Protein AF-A0A1W5CSC0-F1 (afdb_monomer)

Nearest PDB structures (foldseek):
  1yn8-assembly6_F  TM=9.577E-01  e=6.217E-05  Saccharomyces cerevisiae
  8bq3-assembly1_A  TM=9.184E-01  e=1.298E-04  Homo sapiens
  7nzd-assembly1_AAA  TM=9.250E-01  e=1.723E-04  Homo sapiens
  6ipy-assembly1_A  TM=8.850E-01  e=1.723E-04  Homo sapiens
  1fmk-assembly1_A  TM=5.776E-01  e=1.159E-04  Homo sapiens

Radius of gyration: 22.28 Å; Cα contacts (8 Å, |Δi|>4): 528; chains: 1; bounding box: 69×51×63 Å

pLDDT: mean 73.37, std 22.41, range [26.73, 98.31]

Foldseek 3Di:
DDDDDDPDDQDAAEDPVCPVQLAFAVVVCVVPVQADWEKEFEWEKQDFQDADDDDDDDDDDWAFKKFFCDFDDDPDPQADTDHGGAIWGFDDDDPVQWTWTAHPVRPDTHIDGNVRIDGPPTPPPPVDRGRFMWTKWFAWDCPDPQHRAIAGFMTIDDSPQRGPVSRHQVRCCAFWVWGWRYWDDKQPPWDWDWDDDDPDIGIYTYIYTHTYTDQAAPPDDDDDDDPDDDDDDDDPVVVSVVSVVSRRTDGDNNTTDDMDTHGLVQLVQEDCPDDPPGGHDGNHPHDVRSVSVNSVVVVVVVVD

Sequence (304 aa):
MSATPAPEATTIHIAPDLQHLRVPLRSFLDNRPSLDCLAVGAFVFTPGAVSPTAHVASVSPIRNTYRALYDFEGTSEHEFTLKQGRLVEVTQENDSGWSLVKDIDGRRQGWSPSAYLIQESPNVSSPHTGPETRLLLVQRSSHDSSPLRWEVPGGSSDDGDPTILHSVARELFEETGLHLTRFNRQIGDGIGFETDQGRRRKQWLKLSFEVEVLEIPSTSHGHVHDQNATARLGNNSQVADQLLDSVSITLDPDEHQSFAWATEEDIKSSDPSRDVQTRGPFVLFNEEQRLLMLQAFELRRSSR

Solvent-accessible surface area (backbone atoms only — not comparable to full-atom values): 17880 Å² total; per-residue (Å²): 136,84,78,79,77,76,81,75,80,81,74,66,43,68,35,80,89,55,56,80,50,70,46,43,36,66,62,59,41,69,76,34,80,81,47,74,46,46,28,32,29,41,45,39,54,54,80,78,52,81,78,63,85,82,83,93,80,86,88,73,87,87,69,68,36,24,33,22,72,39,70,38,83,46,90,48,93,61,34,34,63,41,46,55,72,40,66,27,29,68,78,46,72,51,99,85,51,36,22,35,31,25,39,79,85,67,83,49,67,18,36,35,57,39,90,36,48,43,73,50,74,70,85,76,80,62,96,63,89,52,65,75,66,24,37,47,32,36,21,31,9,80,87,44,100,66,46,60,22,30,40,50,40,46,49,69,54,53,97,84,34,64,17,59,64,47,31,38,40,49,33,32,27,60,51,26,56,40,45,62,39,31,42,67,46,74,47,77,96,50,51,75,51,75,46,80,62,87,94,46,78,37,33,35,38,36,43,35,30,36,39,43,61,57,74,48,71,68,82,74,84,80,84,82,90,79,96,81,83,84,86,79,95,73,62,69,71,59,51,49,57,55,52,56,72,29,49,62,72,43,61,34,68,85,61,26,70,49,71,48,74,41,39,67,64,43,58,68,44,26,45,43,84,77,71,95,83,79,41,54,89,40,48,33,67,37,62,69,60,51,52,49,53,54,50,48,54,50,53,59,58,75,72,106

Organism: NCBI:txid136370

Mean predicted aligned error: 15.61 Å

Structure (mmCIF, N/CA/C/O backbone):
data_AF-A0A1W5CSC0-F1
#
_entry.id   AF-A0A1W5CSC0-F1
#
loop_
_atom_site.group_PDB
_atom_site.id
_atom_site.type_symbol
_atom_site.label_atom_id
_atom_site.label_alt_id
_atom_site.label_comp_id
_atom_site.label_asym_id
_atom_site.label_entity_id
_atom_site.label_seq_id
_atom_site.pdbx_PDB_ins_code
_atom_site.Cartn_x
_atom_site.Cartn_y
_atom_site.Cartn_z
_atom_site.occupancy
_atom_site.B_iso_or_equiv
_atom_site.auth_seq_id
_atom_site.auth_comp_id
_atom_site.auth_asym_id
_atom_site.auth_atom_id
_atom_site.pdbx_PDB_model_num
ATOM 1 N N . MET A 1 1 ? -20.776 -35.041 -23.167 1.00 37.31 1 MET A N 1
ATOM 2 C CA . MET A 1 1 ? -20.013 -34.422 -22.066 1.00 37.31 1 MET A CA 1
ATOM 3 C C . MET A 1 1 ? -19.398 -33.155 -22.627 1.00 37.31 1 MET A C 1
ATOM 5 O O . MET A 1 1 ? -18.380 -33.238 -23.297 1.00 37.31 1 MET A O 1
ATOM 9 N N . SER A 1 2 ? -20.091 -32.023 -22.496 1.00 34.16 2 SER A N 1
ATOM 10 C CA . SER A 1 2 ? -19.559 -30.734 -22.947 1.00 34.16 2 SER A CA 1
ATOM 11 C C . SER A 1 2 ? -18.624 -30.213 -21.869 1.00 34.16 2 SER A C 1
ATOM 13 O O . SER A 1 2 ? -19.047 -30.044 -20.729 1.00 34.16 2 SER A O 1
ATOM 15 N N . ALA A 1 3 ? -17.355 -30.035 -22.224 1.00 31.92 3 ALA A N 1
ATOM 16 C CA . ALA A 1 3 ? -16.378 -29.387 -21.369 1.00 31.92 3 ALA A CA 1
ATOM 17 C C . ALA A 1 3 ? -16.819 -27.939 -21.119 1.00 31.92 3 ALA A C 1
ATOM 19 O O . ALA A 1 3 ? -17.135 -27.213 -22.063 1.00 31.92 3 ALA A O 1
ATOM 20 N N . THR A 1 4 ? -16.860 -27.542 -19.851 1.00 29.08 4 THR A N 1
ATOM 21 C CA . THR A 1 4 ? -16.966 -26.139 -19.448 1.00 29.08 4 THR A CA 1
ATOM 22 C C . THR A 1 4 ? -15.790 -25.379 -20.074 1.00 29.08 4 THR A C 1
ATOM 24 O O . THR A 1 4 ? -14.655 -25.840 -19.923 1.00 29.08 4 THR A O 1
ATOM 27 N N . PRO A 1 5 ? -16.009 -24.272 -20.807 1.00 33.75 5 PRO A N 1
ATOM 28 C CA . PRO A 1 5 ? -14.901 -23.470 -21.309 1.00 33.75 5 PRO A CA 1
ATOM 29 C C . PRO A 1 5 ? -14.093 -22.925 -20.124 1.00 33.75 5 PRO A C 1
ATOM 31 O O . PRO A 1 5 ? -14.664 -22.556 -19.096 1.00 33.75 5 PRO A O 1
ATOM 34 N N . ALA A 1 6 ? -12.765 -22.913 -20.257 1.00 30.28 6 ALA A N 1
ATOM 35 C CA . ALA A 1 6 ? -11.887 -22.239 -19.307 1.00 30.28 6 ALA A CA 1
ATOM 36 C C . ALA A 1 6 ? -12.300 -20.757 -19.196 1.00 30.28 6 ALA A C 1
ATOM 38 O O . ALA A 1 6 ? -12.691 -20.183 -20.217 1.00 30.28 6 ALA A O 1
ATOM 39 N N . PRO A 1 7 ? -12.239 -20.136 -18.003 1.00 36.44 7 PRO A N 1
ATOM 40 C CA . PRO A 1 7 ? -12.502 -18.707 -17.876 1.00 36.44 7 PRO A CA 1
ATOM 41 C C . PRO A 1 7 ? -11.544 -17.946 -18.802 1.00 36.44 7 PRO A C 1
ATOM 43 O O . PRO A 1 7 ? -10.337 -18.194 -18.789 1.00 36.44 7 PRO A O 1
ATOM 46 N N . GLU A 1 8 ? -12.088 -17.075 -19.655 1.00 37.81 8 GLU A N 1
ATOM 47 C CA . GLU A 1 8 ? -11.286 -16.188 -20.498 1.00 37.81 8 GLU A CA 1
ATOM 48 C C . GLU A 1 8 ? -10.331 -15.395 -19.599 1.00 37.81 8 GLU A C 1
ATOM 50 O O . GLU A 1 8 ? -10.750 -14.839 -18.585 1.00 37.81 8 GLU A O 1
ATOM 55 N N . ALA A 1 9 ? -9.040 -15.376 -19.937 1.00 43.41 9 ALA A N 1
ATOM 56 C CA . ALA A 1 9 ? -8.052 -14.616 -19.183 1.00 43.41 9 ALA A CA 1
ATOM 57 C C . ALA A 1 9 ? -8.469 -13.137 -19.156 1.00 43.41 9 ALA A C 1
ATOM 59 O O . ALA A 1 9 ? -8.450 -12.466 -20.192 1.00 43.41 9 ALA A O 1
ATOM 60 N N . THR A 1 10 ? -8.873 -12.639 -17.985 1.00 52.91 10 THR A N 1
ATOM 61 C CA . THR A 1 10 ? -9.263 -11.241 -17.783 1.00 52.91 10 THR A CA 1
ATOM 62 C C . THR A 1 10 ? -8.133 -10.342 -18.273 1.00 52.91 10 THR A C 1
ATOM 64 O O . THR A 1 10 ? -7.037 -10.327 -17.715 1.00 52.91 10 THR A O 1
ATOM 67 N N . THR A 1 11 ? -8.367 -9.625 -19.371 1.00 71.75 11 THR A N 1
ATOM 68 C CA . THR A 1 11 ? -7.347 -8.758 -19.964 1.00 71.75 11 THR A CA 1
ATOM 69 C C . THR A 1 11 ? -7.175 -7.521 -19.091 1.00 71.75 11 THR A C 1
ATOM 71 O O . THR A 1 11 ? -8.084 -6.701 -18.989 1.00 71.75 11 THR A O 1
ATOM 74 N N . ILE A 1 12 ? -5.997 -7.366 -18.485 1.00 81.25 12 ILE A N 1
ATOM 75 C CA . ILE A 1 12 ? -5.649 -6.172 -17.711 1.00 81.25 12 ILE A CA 1
ATOM 76 C C . ILE A 1 12 ? -5.481 -4.971 -18.655 1.00 81.25 12 ILE A C 1
ATOM 78 O O . ILE A 1 12 ? -4.629 -4.967 -19.552 1.00 81.25 12 ILE A O 1
ATOM 82 N N . HIS A 1 13 ? -6.265 -3.918 -18.431 1.00 86.50 13 HIS A N 1
ATOM 83 C CA . HIS A 1 13 ? -6.151 -2.655 -19.153 1.00 86.50 13 HIS A CA 1
ATOM 84 C C . HIS A 1 13 ? -5.015 -1.800 -18.579 1.00 86.50 13 HIS A C 1
ATOM 86 O O . HIS A 1 13 ? -4.892 -1.635 -17.373 1.00 86.50 13 HIS A O 1
ATOM 92 N N . ILE A 1 14 ? -4.176 -1.220 -19.437 1.00 89.31 14 ILE A N 1
ATOM 93 C CA . ILE A 1 14 ? -3.034 -0.397 -19.007 1.00 89.31 14 ILE A CA 1
ATOM 94 C C . ILE A 1 14 ? -3.160 0.981 -19.646 1.00 89.31 14 ILE A C 1
ATOM 96 O O . ILE A 1 14 ? -3.265 1.072 -20.875 1.00 89.31 14 ILE A O 1
ATOM 100 N N . ALA A 1 15 ? -3.150 2.037 -18.829 1.00 87.44 15 ALA A N 1
ATOM 101 C CA . ALA A 1 15 ? -3.187 3.413 -19.310 1.00 87.44 15 ALA A CA 1
ATOM 102 C C . ALA A 1 15 ? -2.041 3.705 -20.311 1.00 87.44 15 ALA A C 1
ATOM 104 O O . ALA A 1 15 ? -0.960 3.115 -20.201 1.00 87.44 15 ALA A O 1
ATOM 105 N N . PRO A 1 16 ? -2.258 4.560 -21.333 1.00 93.00 16 PRO A N 1
ATOM 106 C CA . PRO A 1 16 ? -1.275 4.789 -22.398 1.00 93.00 16 PRO A CA 1
ATOM 107 C C . PRO A 1 16 ? 0.105 5.254 -21.910 1.00 93.00 16 PRO A C 1
ATOM 109 O O . PRO A 1 16 ? 1.126 4.851 -22.463 1.00 93.00 16 PRO A O 1
ATOM 112 N N . ASP A 1 17 ? 0.143 6.068 -20.862 1.00 91.19 17 ASP A N 1
ATOM 113 C CA . ASP A 1 17 ? 1.356 6.585 -20.227 1.00 91.19 17 ASP A CA 1
ATOM 114 C C . ASP A 1 17 ? 2.156 5.500 -19.490 1.00 91.19 17 ASP A C 1
ATOM 116 O O . ASP A 1 17 ? 3.373 5.615 -19.367 1.00 91.19 17 ASP A O 1
ATOM 120 N N . LEU A 1 18 ? 1.521 4.392 -19.101 1.00 93.12 18 LEU A N 1
ATOM 121 C CA . LEU A 1 18 ? 2.158 3.261 -18.417 1.00 93.12 18 LEU A CA 1
ATOM 122 C C . LEU A 1 18 ? 2.645 2.152 -19.362 1.00 93.12 18 LEU A C 1
ATOM 124 O O . LEU A 1 18 ? 3.225 1.162 -18.917 1.00 93.12 18 LEU A O 1
ATOM 128 N N . GLN A 1 19 ? 2.465 2.299 -20.680 1.00 91.06 19 GLN A N 1
ATOM 129 C CA . GLN A 1 19 ? 2.858 1.274 -21.662 1.00 91.06 19 GLN A CA 1
ATOM 130 C C . GLN A 1 19 ? 4.363 0.966 -21.639 1.00 91.06 19 GLN A C 1
ATOM 132 O O . GLN A 1 19 ? 4.774 -0.157 -21.932 1.00 91.06 19 GLN A O 1
ATOM 137 N N . HIS A 1 20 ? 5.185 1.935 -21.237 1.00 92.00 20 HIS A N 1
ATOM 138 C CA . HIS A 1 20 ? 6.630 1.770 -21.094 1.00 92.00 20 HIS A CA 1
ATOM 139 C C . HIS A 1 20 ? 7.027 0.762 -19.994 1.00 92.00 20 HIS A C 1
ATOM 141 O O . HIS A 1 20 ? 8.148 0.260 -20.009 1.00 92.00 20 HIS A O 1
ATOM 147 N N . LEU A 1 21 ? 6.114 0.416 -19.076 1.00 93.56 21 LEU A N 1
ATOM 148 C CA . LEU A 1 21 ? 6.320 -0.576 -18.010 1.00 93.56 21 LEU A CA 1
ATOM 149 C C . LEU A 1 21 ? 6.008 -2.017 -18.443 1.00 93.56 21 LEU A C 1
ATOM 151 O O . LEU A 1 21 ? 6.121 -2.945 -17.646 1.00 93.56 21 LEU A O 1
ATOM 155 N N . ARG A 1 22 ? 5.641 -2.232 -19.713 1.00 92.94 22 ARG A N 1
ATOM 156 C CA . ARG A 1 22 ? 5.474 -3.576 -20.293 1.00 92.94 22 ARG A CA 1
ATOM 157 C C . ARG A 1 22 ? 6.795 -4.276 -20.615 1.00 92.94 22 ARG A C 1
ATOM 159 O O . ARG A 1 22 ? 6.783 -5.417 -21.069 1.00 92.94 22 ARG A O 1
ATOM 166 N N . VAL A 1 23 ? 7.922 -3.596 -20.427 1.00 93.50 23 VAL A N 1
ATOM 167 C CA . VAL A 1 23 ? 9.246 -4.195 -20.610 1.00 93.50 23 VAL A CA 1
ATOM 168 C C . VAL A 1 23 ? 9.498 -5.290 -19.566 1.00 93.50 23 VAL A C 1
ATOM 170 O O . VAL A 1 23 ? 8.967 -5.194 -18.455 1.00 93.50 23 VAL A O 1
ATOM 173 N N . PRO A 1 24 ? 10.325 -6.304 -19.882 1.00 96.44 24 PRO A N 1
ATOM 174 C CA . PRO A 1 24 ? 10.707 -7.315 -18.907 1.00 96.44 24 PRO A CA 1
ATOM 175 C C . PRO A 1 24 ? 11.278 -6.684 -17.633 1.00 96.44 24 PRO A C 1
ATOM 177 O O . 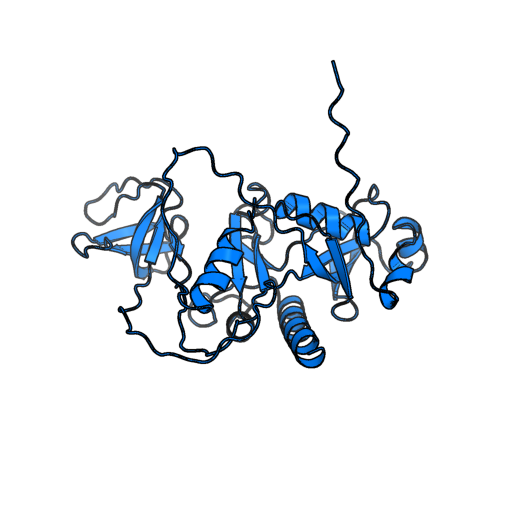PRO A 1 24 ? 12.086 -5.755 -17.729 1.00 96.44 24 PRO A O 1
ATOM 180 N N . LEU A 1 25 ? 10.907 -7.202 -16.457 1.00 92.25 25 LEU A N 1
ATOM 181 C CA . LEU A 1 25 ? 11.369 -6.681 -15.160 1.00 92.25 25 LEU A CA 1
ATOM 182 C C . LEU A 1 25 ? 12.899 -6.562 -15.113 1.00 92.25 25 LEU A C 1
ATOM 184 O O . LEU A 1 25 ? 13.446 -5.518 -14.753 1.00 92.25 25 LEU A O 1
ATOM 188 N N . ARG A 1 26 ? 13.596 -7.599 -15.591 1.00 91.62 26 ARG A N 1
ATOM 189 C CA . ARG A 1 26 ? 15.058 -7.603 -15.679 1.00 91.62 26 ARG A CA 1
ATOM 190 C C . ARG A 1 26 ? 15.598 -6.477 -16.557 1.00 91.62 26 ARG A C 1
ATOM 192 O O . ARG A 1 26 ? 16.512 -5.771 -16.151 1.00 91.62 26 ARG A O 1
ATOM 199 N N . SER A 1 27 ? 14.995 -6.253 -17.723 1.00 93.94 27 SER A N 1
ATOM 200 C CA . SER A 1 27 ? 15.386 -5.156 -18.612 1.00 93.94 27 SER A CA 1
ATOM 201 C C . SER A 1 27 ? 15.115 -3.783 -17.993 1.00 93.94 27 SER A C 1
ATOM 203 O O . SER A 1 27 ? 15.865 -2.841 -18.244 1.00 93.94 27 SER A O 1
ATOM 205 N N . PHE A 1 28 ? 14.068 -3.635 -17.178 1.00 93.25 28 PHE A N 1
ATOM 206 C CA . PHE A 1 28 ? 13.817 -2.392 -16.447 1.00 93.25 28 PHE A CA 1
ATOM 207 C C . PHE A 1 28 ? 14.928 -2.093 -15.427 1.00 93.25 28 PHE A C 1
ATOM 209 O O . PHE A 1 28 ? 15.365 -0.941 -15.332 1.00 93.25 28 PHE A O 1
ATOM 216 N N . LEU A 1 29 ? 15.378 -3.119 -14.697 1.00 91.38 29 LEU A N 1
ATOM 217 C CA . LEU A 1 29 ? 16.468 -3.043 -13.719 1.00 91.38 29 LEU A CA 1
ATOM 218 C C . LEU A 1 29 ? 17.831 -2.816 -14.381 1.00 91.38 29 LEU A C 1
ATOM 220 O O . LEU A 1 29 ? 18.581 -1.951 -13.944 1.00 91.38 29 LEU A O 1
ATOM 224 N N . ASP A 1 30 ? 18.136 -3.519 -15.474 1.00 92.19 30 ASP A N 1
ATOM 225 C CA . ASP A 1 30 ? 19.415 -3.374 -16.183 1.00 92.19 30 ASP A CA 1
ATOM 226 C C . ASP A 1 30 ? 19.613 -1.939 -16.726 1.00 92.19 30 ASP A C 1
ATOM 228 O O . ASP A 1 30 ? 20.738 -1.447 -16.811 1.00 92.19 30 ASP A O 1
ATOM 232 N N . ASN A 1 31 ? 18.521 -1.222 -17.027 1.00 93.06 31 ASN A N 1
ATOM 233 C CA . ASN A 1 31 ? 18.551 0.196 -17.413 1.00 93.06 31 ASN A CA 1
ATOM 234 C C . ASN A 1 31 ? 18.706 1.168 -16.224 1.00 93.06 31 ASN A C 1
ATOM 236 O O . ASN A 1 31 ? 18.780 2.382 -16.424 1.00 93.06 31 ASN A O 1
ATOM 240 N N . ARG A 1 32 ? 18.745 0.663 -14.987 1.00 92.75 32 ARG A N 1
ATOM 241 C CA . ARG A 1 32 ? 18.898 1.426 -13.739 1.00 92.75 32 ARG A CA 1
ATOM 242 C C . ARG A 1 32 ? 19.955 0.758 -12.855 1.00 92.75 32 ARG A C 1
ATOM 244 O O . ARG A 1 32 ? 19.622 0.212 -11.809 1.00 92.75 32 ARG A O 1
ATOM 251 N N . PRO A 1 33 ? 21.244 0.829 -13.231 1.00 88.88 33 PRO A N 1
ATOM 252 C CA . PRO A 1 33 ? 22.314 0.073 -12.573 1.00 88.88 33 PRO A CA 1
ATOM 253 C C . PRO A 1 33 ? 22.558 0.460 -11.105 1.00 88.88 33 PRO A C 1
ATOM 255 O O . PRO A 1 33 ? 23.299 -0.228 -10.410 1.00 88.88 33 PRO A O 1
ATOM 258 N N . SER A 1 34 ? 21.973 1.566 -10.633 1.00 91.44 34 SER A N 1
ATOM 259 C CA . SER A 1 34 ? 21.993 1.972 -9.227 1.00 91.44 34 SER A CA 1
ATOM 260 C C . SER A 1 34 ? 20.946 1.267 -8.362 1.00 91.44 34 SER A C 1
ATOM 262 O O . SER A 1 34 ? 20.988 1.436 -7.150 1.00 91.44 34 SER A O 1
ATOM 264 N N . LEU A 1 35 ? 19.994 0.539 -8.953 1.00 92.69 35 LEU A N 1
ATOM 265 C CA . LEU A 1 35 ? 18.951 -0.193 -8.238 1.00 92.69 35 LEU A CA 1
ATOM 266 C C . LEU A 1 35 ? 19.296 -1.678 -8.187 1.00 92.69 35 LEU A C 1
ATOM 268 O O . LEU A 1 35 ? 19.627 -2.280 -9.207 1.00 92.69 35 LEU A O 1
ATOM 272 N N . ASP A 1 36 ? 19.177 -2.274 -7.004 1.00 92.06 36 ASP A N 1
ATOM 273 C CA . ASP A 1 36 ? 19.320 -3.718 -6.828 1.00 92.06 36 ASP A CA 1
ATOM 274 C C . ASP A 1 36 ? 17.950 -4.415 -6.853 1.00 92.06 36 ASP A C 1
ATOM 276 O O . ASP A 1 36 ? 17.855 -5.555 -7.304 1.00 92.06 36 ASP A O 1
ATOM 280 N N . CYS A 1 37 ? 16.897 -3.762 -6.346 1.00 93.56 37 CYS A N 1
ATOM 281 C CA . CYS A 1 37 ? 15.585 -4.377 -6.135 1.00 93.56 37 CYS A CA 1
ATOM 282 C C . CYS A 1 37 ? 14.422 -3.398 -6.374 1.00 93.56 37 CYS A C 1
ATOM 284 O O . CYS A 1 37 ? 14.591 -2.175 -6.345 1.00 93.56 37 CYS A O 1
ATOM 286 N N . LEU A 1 38 ? 13.226 -3.950 -6.588 1.00 96.44 38 LEU A N 1
ATOM 287 C CA . LEU A 1 38 ? 11.980 -3.202 -6.751 1.00 96.44 38 LEU A CA 1
ATOM 288 C C . LEU A 1 38 ? 10.938 -3.676 -5.745 1.00 96.44 38 LEU A C 1
ATOM 290 O O . LEU A 1 38 ? 10.877 -4.856 -5.409 1.00 96.44 38 LEU A O 1
ATOM 294 N N . ALA A 1 39 ? 10.117 -2.738 -5.297 1.00 97.19 39 ALA A N 1
ATOM 295 C CA . ALA A 1 39 ? 8.879 -3.012 -4.588 1.00 97.19 39 ALA A CA 1
ATOM 296 C C . ALA A 1 39 ? 7.720 -2.327 -5.315 1.00 97.19 39 ALA A C 1
ATOM 298 O O . ALA A 1 39 ? 7.921 -1.377 -6.084 1.00 97.19 39 ALA A O 1
ATOM 299 N N . VAL A 1 40 ? 6.505 -2.796 -5.070 1.00 98.25 40 VAL A N 1
ATOM 300 C CA . VAL A 1 40 ? 5.296 -2.282 -5.708 1.00 98.25 40 VAL A CA 1
ATOM 301 C C . VAL A 1 40 ? 4.226 -1.921 -4.681 1.00 98.25 40 VAL A C 1
ATOM 303 O O . VAL A 1 40 ? 4.297 -2.330 -3.529 1.00 98.25 40 VAL A O 1
ATOM 306 N N . GLY A 1 41 ? 3.263 -1.087 -5.071 1.00 97.94 41 GLY A N 1
ATOM 307 C CA . GLY A 1 41 ? 2.112 -0.730 -4.241 1.00 97.94 41 GLY A CA 1
ATOM 308 C C . GLY A 1 41 ? 0.863 -0.481 -5.082 1.00 97.94 41 GLY A C 1
ATOM 309 O O . GLY A 1 41 ? 0.931 0.200 -6.111 1.00 97.94 41 GLY A O 1
ATOM 310 N N . ALA A 1 42 ? -0.273 -1.014 -4.644 1.00 97.75 42 ALA A N 1
ATOM 311 C CA . ALA A 1 42 ? -1.559 -0.932 -5.323 1.00 97.75 42 ALA A CA 1
ATOM 312 C C . ALA A 1 42 ? -2.523 -0.003 -4.571 1.00 97.75 42 ALA A C 1
ATOM 314 O O . ALA A 1 42 ? -3.028 -0.313 -3.497 1.00 97.75 42 ALA A O 1
ATOM 315 N N . PHE A 1 43 ? -2.821 1.151 -5.163 1.00 97.19 43 PHE A N 1
ATOM 316 C CA . PHE A 1 43 ? -3.768 2.120 -4.625 1.00 97.19 43 PHE A CA 1
ATOM 317 C C . PHE A 1 43 ? -5.163 1.793 -5.150 1.00 97.19 43 PHE A C 1
ATOM 319 O O . PHE A 1 43 ? -5.551 2.215 -6.244 1.00 97.19 43 PHE A O 1
ATOM 326 N N . VAL A 1 44 ? -5.906 1.023 -4.357 1.00 93.00 44 VAL A N 1
ATOM 327 C CA . VAL A 1 44 ? -7.293 0.652 -4.643 1.00 93.00 44 VAL A CA 1
ATOM 328 C C . VAL A 1 44 ? -8.212 1.623 -3.920 1.00 93.00 44 VAL A C 1
ATOM 330 O O . VAL A 1 44 ? -8.271 1.648 -2.692 1.00 93.00 44 VAL A O 1
ATOM 333 N N . PHE A 1 45 ? -8.943 2.429 -4.679 1.00 89.88 45 PHE A N 1
ATOM 334 C CA . PHE A 1 45 ? -9.979 3.289 -4.121 1.00 89.88 45 PHE A CA 1
ATOM 335 C C . PHE A 1 45 ? -11.357 2.669 -4.305 1.00 89.88 45 PHE A C 1
ATOM 337 O O . PHE A 1 45 ? -11.597 1.968 -5.288 1.00 89.88 45 PHE A O 1
ATOM 344 N N . THR A 1 46 ? -12.289 3.023 -3.424 1.00 80.62 46 THR A N 1
ATOM 345 C CA . THR A 1 46 ? -13.695 2.646 -3.571 1.00 80.62 46 THR A CA 1
ATOM 346 C C . THR A 1 46 ? -14.222 3.026 -4.961 1.00 80.62 46 THR A C 1
ATOM 348 O O . THR A 1 46 ? -13.924 4.133 -5.451 1.00 80.62 46 THR A O 1
ATOM 351 N N . PRO A 1 47 ? -14.989 2.132 -5.622 1.00 62.84 47 PRO A N 1
ATOM 352 C CA . PRO A 1 47 ? -15.671 2.473 -6.859 1.00 62.84 47 PRO A CA 1
ATOM 353 C C . PRO A 1 47 ? -16.562 3.678 -6.562 1.00 62.84 47 PRO A C 1
ATOM 355 O O . PRO A 1 47 ? -17.356 3.671 -5.622 1.00 62.84 47 PRO A O 1
ATOM 358 N N . GLY A 1 48 ? -16.354 4.780 -7.283 1.00 49.56 48 GLY A N 1
ATOM 359 C CA . GLY A 1 48 ? -17.057 6.022 -6.986 1.00 49.56 48 GLY A CA 1
ATOM 360 C C . GLY A 1 48 ? -18.556 5.821 -7.174 1.00 49.56 48 GLY A C 1
ATOM 361 O O . GLY A 1 48 ? -19.004 5.688 -8.310 1.00 49.56 48 GLY A O 1
ATOM 362 N N . ALA A 1 49 ? -19.342 5.826 -6.093 1.00 38.16 49 ALA A N 1
ATOM 363 C CA . ALA A 1 49 ? -20.785 5.901 -6.255 1.00 38.16 49 ALA A CA 1
ATOM 364 C C . ALA A 1 49 ? -21.120 7.233 -6.948 1.00 38.16 49 ALA A C 1
ATOM 366 O O . ALA A 1 49 ? -20.490 8.268 -6.717 1.00 38.16 49 ALA A O 1
ATOM 367 N N . VAL A 1 50 ? -22.102 7.211 -7.838 1.00 32.78 50 VAL A N 1
ATOM 368 C CA . VAL A 1 50 ? -22.680 8.425 -8.411 1.00 32.78 50 VAL A CA 1
ATOM 369 C C . VAL A 1 50 ? -23.401 9.205 -7.310 1.00 32.78 50 VAL A C 1
ATOM 371 O O . VAL A 1 50 ? -24.172 8.646 -6.530 1.00 32.78 50 VAL A O 1
ATOM 374 N N . SER A 1 51 ? -23.115 10.505 -7.240 1.00 31.05 51 SER A N 1
ATOM 375 C CA . SER A 1 51 ? -23.632 11.429 -6.229 1.00 31.05 51 SER A CA 1
ATOM 376 C C . SER A 1 51 ? -25.164 11.384 -6.113 1.00 31.05 51 SER A C 1
ATOM 378 O O . SER A 1 51 ? -25.849 11.525 -7.130 1.00 31.05 51 SER A O 1
ATOM 380 N N . PRO A 1 52 ? -25.721 11.246 -4.898 1.00 34.62 52 PRO A N 1
ATOM 381 C CA . PRO A 1 52 ? -27.140 11.444 -4.643 1.00 34.62 52 PRO A CA 1
ATOM 382 C C . PRO A 1 52 ? -27.391 12.611 -3.697 1.00 34.62 52 PRO A C 1
ATOM 384 O O . PRO A 1 52 ? -26.780 12.752 -2.640 1.00 3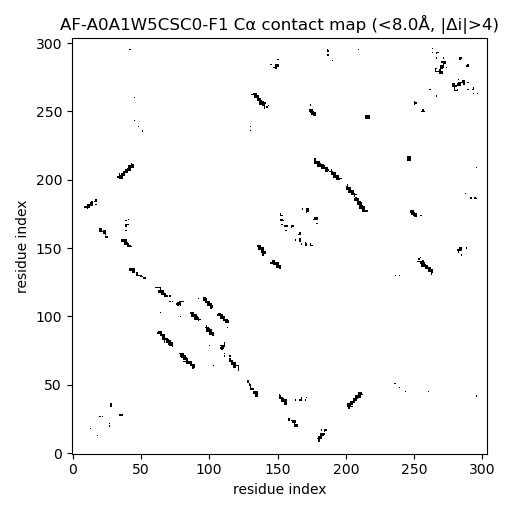4.62 52 PRO A O 1
ATOM 387 N N . THR A 1 53 ? -28.370 13.411 -4.083 1.00 28.30 53 THR A N 1
ATOM 388 C CA . THR A 1 53 ? -28.965 14.511 -3.334 1.00 28.30 53 THR A CA 1
ATOM 389 C C . THR A 1 53 ? -29.321 14.121 -1.890 1.00 28.30 53 THR A C 1
ATOM 391 O O . THR A 1 53 ? -29.833 13.035 -1.628 1.00 28.30 53 THR A O 1
ATOM 394 N N . ALA A 1 54 ? -29.036 15.049 -0.971 1.00 39.56 54 ALA A N 1
ATOM 395 C CA . ALA A 1 54 ? -29.169 14.963 0.484 1.00 39.56 54 ALA A CA 1
ATOM 396 C C . ALA A 1 54 ? -30.519 14.440 0.998 1.00 39.56 54 ALA A C 1
ATOM 398 O O . ALA A 1 54 ? -31.536 14.868 0.477 1.00 39.56 54 ALA A O 1
ATOM 399 N N . HIS A 1 55 ? -30.520 13.686 2.110 1.00 28.72 55 HIS A N 1
ATOM 400 C CA . HIS A 1 55 ? -31.524 13.797 3.181 1.00 28.72 55 HIS A CA 1
ATOM 401 C C . HIS A 1 55 ? -30.990 13.260 4.523 1.00 28.72 55 HIS A C 1
ATOM 403 O O . HIS A 1 55 ? -30.294 12.252 4.587 1.00 28.72 55 HIS A O 1
ATOM 409 N N . VAL A 1 56 ? -31.322 13.990 5.590 1.00 38.44 56 VAL A N 1
ATOM 410 C CA . VAL A 1 56 ? -30.909 13.796 6.988 1.00 38.44 56 VAL A CA 1
ATOM 411 C C . VAL A 1 56 ? -31.723 12.670 7.637 1.00 38.44 56 VAL A C 1
ATOM 413 O O . VAL A 1 56 ? -32.949 12.681 7.538 1.00 38.44 56 VAL A O 1
ATOM 416 N N . ALA A 1 57 ? -31.070 11.756 8.362 1.00 28.77 57 ALA A N 1
ATOM 417 C CA . ALA A 1 57 ? -31.728 10.834 9.290 1.00 28.77 57 ALA A CA 1
ATOM 418 C C . ALA A 1 57 ? -30.889 10.627 10.568 1.00 28.77 57 ALA A C 1
ATOM 420 O O . ALA A 1 57 ? -29.677 10.810 10.581 1.00 28.77 57 ALA A O 1
ATOM 421 N N . SER A 1 58 ? -31.596 10.329 11.655 1.00 27.09 58 SER A N 1
ATOM 422 C CA . SER A 1 58 ? -31.259 10.509 13.072 1.00 27.09 58 SER A CA 1
ATOM 423 C C . SER A 1 58 ? -30.100 9.672 13.634 1.00 27.09 58 SER A C 1
ATOM 425 O O . SER A 1 58 ? -30.017 8.468 13.409 1.00 27.09 58 SER A O 1
ATOM 427 N N . VAL A 1 59 ? -29.299 10.333 14.476 1.00 30.95 59 VAL A N 1
ATOM 428 C CA . VAL A 1 59 ? -28.117 9.854 15.212 1.00 30.95 59 VAL A CA 1
ATOM 429 C C . VAL A 1 59 ? -28.473 8.821 16.293 1.00 30.95 59 VAL A C 1
ATOM 431 O O . VAL A 1 59 ? -29.312 9.089 17.151 1.00 30.95 59 VAL A O 1
ATOM 434 N N . SER A 1 60 ? -27.773 7.683 16.304 1.00 29.66 60 SER A N 1
ATOM 435 C CA . SER A 1 60 ? -27.587 6.844 17.502 1.00 29.66 60 SER A CA 1
ATOM 436 C C . SER A 1 60 ? -26.184 7.096 18.075 1.00 29.66 60 SER A C 1
ATOM 438 O O . SER A 1 60 ? -25.267 7.350 17.293 1.00 29.66 60 SER A O 1
ATOM 440 N N . PRO A 1 61 ? -25.980 7.077 19.407 1.00 35.41 61 PRO A N 1
ATOM 441 C CA . PRO A 1 61 ? -24.690 7.421 19.997 1.00 35.41 61 PRO A CA 1
ATOM 442 C C . PRO A 1 61 ? -23.604 6.409 19.603 1.00 35.41 61 PRO A C 1
ATOM 444 O O . PRO A 1 61 ? -23.768 5.201 19.772 1.00 35.41 61 PRO A O 1
ATOM 447 N N . ILE A 1 62 ? -22.501 6.952 19.088 1.00 42.69 62 ILE A N 1
ATOM 448 C CA . ILE A 1 62 ? -21.261 6.272 18.700 1.00 42.69 62 ILE A CA 1
ATOM 449 C C . ILE A 1 62 ? -20.711 5.509 19.915 1.00 42.69 62 ILE A C 1
ATOM 451 O O . ILE A 1 62 ? -20.507 6.107 20.972 1.00 42.69 62 ILE A O 1
ATOM 455 N N . ARG A 1 63 ? -20.469 4.199 19.786 1.00 50.75 63 ARG A N 1
ATOM 456 C CA . ARG A 1 63 ? -19.844 3.377 20.835 1.00 50.75 63 ARG A CA 1
ATOM 457 C C . ARG A 1 63 ? -18.471 2.910 20.365 1.00 50.75 63 ARG A C 1
ATOM 459 O O . ARG A 1 63 ? -18.387 2.252 19.330 1.00 50.75 63 ARG A O 1
ATOM 466 N N . ASN A 1 64 ? -17.427 3.226 21.134 1.00 64.38 64 ASN A N 1
ATOM 467 C CA . ASN A 1 64 ? -16.062 2.711 20.968 1.00 64.38 64 ASN A CA 1
ATOM 468 C C . ASN A 1 64 ? -16.053 1.186 21.153 1.00 64.38 64 ASN A C 1
ATOM 470 O O . ASN A 1 64 ? -15.816 0.692 22.253 1.00 64.38 64 ASN A O 1
ATOM 474 N N . THR A 1 65 ? -16.366 0.454 20.088 1.00 76.94 65 THR A N 1
ATOM 475 C CA . THR A 1 65 ? -16.569 -0.996 20.111 1.00 76.94 65 THR A CA 1
ATOM 476 C C . THR A 1 65 ? -15.313 -1.702 19.615 1.00 76.94 65 THR A C 1
ATOM 478 O O . THR A 1 65 ? -14.689 -1.271 18.654 1.00 76.94 65 THR A O 1
ATOM 481 N N . TYR A 1 66 ? -14.936 -2.785 20.279 1.00 84.81 66 TYR A N 1
ATOM 482 C CA . TYR A 1 66 ? -13.764 -3.599 19.992 1.00 84.81 66 TYR A CA 1
ATOM 483 C C . TYR A 1 66 ? -14.196 -5.058 19.899 1.00 84.81 66 TYR A C 1
ATOM 485 O O . TYR A 1 66 ? -15.034 -5.506 20.684 1.00 84.81 66 TYR A O 1
ATOM 493 N N . ARG A 1 67 ? -13.617 -5.809 18.964 1.00 81.94 67 ARG A N 1
ATOM 494 C CA . ARG A 1 67 ? -13.822 -7.250 18.816 1.00 81.94 67 ARG A CA 1
ATOM 495 C C . ARG A 1 67 ? -12.637 -8.014 19.397 1.00 81.94 67 ARG A C 1
ATOM 497 O O . ARG A 1 67 ? -11.485 -7.697 19.115 1.00 81.94 67 ARG A O 1
ATOM 504 N N . ALA A 1 68 ? -12.921 -9.053 20.175 1.00 77.88 68 ALA A N 1
ATOM 505 C CA . ALA A 1 68 ? -11.909 -9.980 20.661 1.00 77.88 68 ALA A CA 1
ATOM 506 C C . ALA A 1 68 ? -11.394 -10.877 19.524 1.00 77.88 68 ALA A C 1
ATOM 508 O O . ALA A 1 68 ? -12.177 -11.563 18.868 1.00 77.88 68 ALA A O 1
ATOM 509 N N . LEU A 1 69 ? -10.083 -10.901 19.307 1.00 60.03 69 LEU A N 1
ATOM 510 C CA . LEU A 1 69 ? -9.419 -11.745 18.312 1.00 60.03 69 LEU A CA 1
ATOM 511 C C . LEU A 1 69 ? -9.179 -13.171 18.815 1.00 60.03 69 LEU A C 1
ATOM 513 O O . LEU A 1 69 ? -9.175 -14.105 18.019 1.00 60.03 69 LEU A O 1
ATOM 517 N N . TYR A 1 70 ? -9.027 -13.339 20.128 1.00 62.41 70 TYR A N 1
ATOM 518 C CA . TYR A 1 70 ? -8.732 -14.620 20.762 1.00 62.41 70 TYR A CA 1
ATOM 519 C C . TYR A 1 70 ? -9.568 -14.811 22.025 1.00 62.41 70 TYR A C 1
ATOM 521 O O . TYR A 1 70 ? -10.072 -13.855 22.625 1.00 62.41 70 TYR A O 1
ATOM 529 N N . ASP A 1 71 ? -9.678 -16.065 22.446 1.00 75.06 71 ASP A N 1
ATOM 530 C CA . ASP A 1 71 ? -10.137 -16.402 23.785 1.00 75.06 71 ASP A CA 1
ATOM 531 C C . ASP A 1 71 ? -9.100 -15.938 24.818 1.00 75.06 71 ASP A C 1
ATOM 533 O O . ASP A 1 71 ? -7.902 -16.162 24.662 1.00 75.06 71 ASP A O 1
ATOM 537 N N . PHE A 1 72 ? -9.565 -15.325 25.901 1.00 83.69 72 PHE A N 1
ATOM 538 C CA . PHE A 1 72 ? -8.748 -15.019 27.071 1.00 83.69 72 PHE A CA 1
ATOM 539 C C . PHE A 1 72 ? -9.538 -15.416 28.310 1.00 83.69 72 PHE A C 1
ATOM 541 O O . PHE A 1 72 ? -10.621 -14.883 28.542 1.00 83.69 72 PHE A O 1
ATOM 548 N N . GLU A 1 73 ? -9.017 -16.355 29.094 1.00 91.38 73 GLU A N 1
ATOM 549 C CA . GLU A 1 73 ? -9.639 -16.776 30.348 1.00 91.38 73 GLU A CA 1
ATOM 550 C C . GLU A 1 73 ? -9.061 -15.958 31.498 1.00 91.38 73 GLU A C 1
ATOM 552 O O . GLU A 1 73 ? -7.888 -16.090 31.842 1.00 91.38 73 GLU A O 1
ATOM 557 N N . GLY A 1 74 ? -9.900 -15.096 32.077 1.00 85.81 74 GLY A N 1
ATOM 558 C CA . GLY A 1 74 ? -9.518 -14.306 33.240 1.00 85.81 74 GLY A CA 1
ATOM 559 C C . GLY A 1 74 ? -9.272 -15.214 34.440 1.00 85.81 74 GLY A C 1
ATOM 560 O O . GLY A 1 74 ? -10.089 -16.076 34.764 1.00 85.81 74 GLY A O 1
ATOM 561 N N . THR A 1 75 ? -8.145 -15.012 35.105 1.00 81.38 75 THR A N 1
ATOM 562 C CA . THR A 1 75 ? -7.702 -15.807 36.258 1.00 81.38 75 THR A CA 1
ATOM 563 C C . THR A 1 75 ? -8.046 -15.156 37.597 1.00 81.38 75 THR A C 1
ATOM 565 O O . THR A 1 75 ? -7.937 -15.793 38.646 1.00 81.38 75 THR A O 1
ATOM 568 N N . SER A 1 76 ? -8.501 -13.901 37.567 1.00 85.19 76 SER A N 1
ATOM 569 C CA . SER A 1 76 ? -8.889 -13.115 38.735 1.00 85.19 76 SER A CA 1
ATOM 570 C C . SER A 1 76 ? -10.246 -12.431 38.545 1.00 85.19 76 SER A C 1
ATOM 572 O O . SER A 1 76 ? -10.747 -12.283 37.433 1.00 85.19 76 SER A O 1
ATOM 574 N N . GLU A 1 77 ? -10.847 -11.971 39.644 1.00 80.44 77 GLU A N 1
ATOM 575 C CA . GLU A 1 77 ? -12.1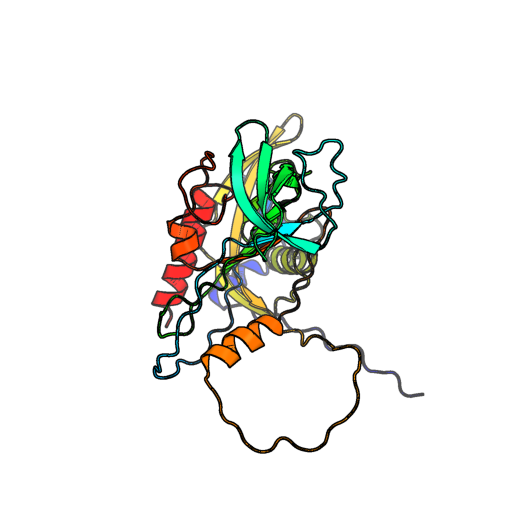29 -11.248 39.627 1.00 80.44 77 GLU A CA 1
ATOM 576 C C . GLU A 1 77 ? -12.063 -9.866 38.951 1.00 80.44 77 GLU A C 1
ATOM 578 O O . GLU A 1 77 ? -13.097 -9.265 38.661 1.00 80.44 77 GLU A O 1
ATOM 583 N N . HIS A 1 78 ? -10.855 -9.358 38.695 1.00 85.50 78 HIS A N 1
ATOM 584 C CA . HIS A 1 78 ? -10.617 -8.085 38.018 1.00 85.50 78 HIS A CA 1
ATOM 585 C C . HIS A 1 78 ? -10.356 -8.248 36.517 1.00 85.50 78 HIS A C 1
ATOM 587 O O . HIS A 1 78 ? -10.289 -7.246 35.806 1.00 85.50 78 HIS A O 1
ATOM 593 N N . GLU A 1 79 ? -10.222 -9.481 36.029 1.00 87.19 79 GLU A N 1
ATOM 594 C CA . GLU A 1 79 ? -9.985 -9.798 34.624 1.00 87.19 79 GLU A CA 1
ATOM 595 C C . GLU A 1 79 ? -11.295 -10.122 33.901 1.00 87.19 79 GLU A C 1
ATOM 597 O O . GLU A 1 79 ? -12.170 -10.828 34.405 1.00 87.19 79 GLU A O 1
ATOM 602 N N . PHE A 1 80 ? -11.437 -9.609 32.682 1.00 89.19 80 PHE A N 1
ATOM 603 C CA . PHE A 1 80 ? -12.586 -9.881 31.833 1.00 89.19 80 PHE A CA 1
ATOM 604 C C . PHE A 1 80 ? -12.257 -11.028 30.885 1.00 89.19 80 PHE A C 1
ATOM 606 O O . PHE A 1 80 ? -11.330 -10.940 30.084 1.00 89.19 80 PHE A O 1
ATOM 613 N N . THR A 1 81 ? -13.037 -12.106 30.959 1.00 87.56 81 THR A N 1
ATOM 614 C CA . THR A 1 81 ? -12.887 -13.246 30.048 1.00 87.56 81 THR A CA 1
ATOM 615 C C . THR A 1 81 ? -13.396 -12.880 28.654 1.00 87.56 81 THR A C 1
ATOM 617 O O . THR A 1 81 ? -14.573 -12.543 28.487 1.00 87.56 81 THR A O 1
ATOM 620 N N . LEU A 1 82 ? -12.529 -12.988 27.650 1.00 86.38 82 LEU A N 1
ATOM 621 C CA . LEU A 1 82 ? -12.884 -12.816 26.246 1.00 86.38 82 LEU A CA 1
ATOM 622 C C . LEU A 1 82 ? -13.168 -14.172 25.609 1.00 86.38 82 LEU A C 1
ATOM 624 O O . LEU A 1 82 ? -12.498 -15.168 25.879 1.00 86.38 82 LEU A O 1
ATOM 628 N N . LYS A 1 83 ? -14.159 -14.185 24.725 1.00 81.75 83 LYS A N 1
ATOM 629 C CA . LYS A 1 83 ? -14.310 -15.232 23.720 1.00 81.75 83 LYS A CA 1
ATOM 630 C C . LYS A 1 83 ? -14.076 -14.599 22.364 1.00 81.75 83 LYS A C 1
ATOM 632 O O . LYS A 1 83 ? -14.561 -13.489 22.141 1.00 81.75 83 LYS A O 1
ATOM 637 N N . GLN A 1 84 ? -13.339 -15.273 21.494 1.00 76.00 84 GLN A N 1
ATOM 638 C CA . GLN A 1 84 ? -13.078 -14.817 20.138 1.00 76.00 84 GLN A CA 1
ATOM 639 C C . GLN A 1 84 ? -14.393 -14.403 19.458 1.00 76.00 84 GLN A C 1
ATOM 641 O O . GLN A 1 84 ? -15.420 -15.072 19.573 1.00 76.00 84 GLN A O 1
ATOM 646 N N . GLY A 1 85 ? -14.371 -13.252 18.790 1.00 64.62 85 GLY A N 1
ATOM 647 C CA . GLY A 1 85 ? -15.530 -12.626 18.157 1.00 64.62 85 GLY A CA 1
ATOM 648 C C . GLY A 1 85 ? -16.412 -11.791 19.093 1.00 64.62 85 GLY A C 1
ATOM 649 O O . GLY A 1 85 ? -17.299 -11.090 18.607 1.00 64.62 85 GLY A O 1
ATOM 650 N N . ARG A 1 86 ? -16.194 -11.808 20.415 1.00 83.81 86 ARG A N 1
ATOM 651 C CA . ARG A 1 86 ? -16.990 -11.013 21.363 1.00 83.81 86 ARG A CA 1
ATOM 652 C C . ARG A 1 86 ? -16.744 -9.517 21.180 1.00 83.81 86 ARG A C 1
ATOM 654 O O . ARG A 1 86 ? -15.598 -9.084 21.128 1.00 83.81 86 ARG A O 1
ATOM 661 N N . LEU A 1 87 ? -17.827 -8.741 21.171 1.00 83.44 87 LEU A N 1
ATOM 662 C CA . LEU A 1 87 ? -17.772 -7.283 21.184 1.00 83.44 87 LEU A CA 1
ATOM 663 C C . LEU A 1 87 ? -17.733 -6.743 22.615 1.00 83.44 87 LEU A C 1
ATOM 665 O O . LEU A 1 87 ? -18.474 -7.207 23.485 1.00 83.44 87 LEU A O 1
ATOM 669 N N . VAL A 1 88 ? -16.879 -5.753 22.839 1.00 86.75 88 VAL A N 1
ATOM 670 C CA . VAL A 1 88 ? -16.694 -5.051 24.111 1.00 86.75 88 VAL A CA 1
ATOM 671 C C . VAL A 1 88 ? -16.432 -3.568 23.856 1.00 86.75 88 VAL A C 1
ATOM 673 O O . VAL A 1 88 ? -16.040 -3.183 22.762 1.00 86.75 88 VAL A O 1
ATOM 676 N N . GLU A 1 89 ? -16.634 -2.718 24.855 1.00 86.31 89 GLU A N 1
ATOM 677 C CA . GLU A 1 89 ? -16.187 -1.324 24.812 1.00 86.31 89 GLU A CA 1
ATOM 678 C C . GLU A 1 89 ? -14.918 -1.176 25.656 1.00 86.31 89 GLU A C 1
ATOM 680 O O . GLU A 1 89 ? -14.909 -1.553 26.829 1.00 86.31 89 GLU A O 1
ATOM 685 N N . VAL A 1 90 ? -13.852 -0.610 25.090 1.00 83.56 90 VAL A N 1
ATOM 686 C CA . VAL A 1 90 ? -12.650 -0.249 25.859 1.00 83.56 90 VAL A CA 1
ATOM 687 C C . VAL A 1 90 ? -12.886 1.098 26.535 1.00 83.56 90 VAL A C 1
ATOM 689 O O . VAL A 1 90 ? -13.296 2.065 25.895 1.00 83.56 90 VAL A O 1
ATOM 692 N N . THR A 1 91 ? -12.650 1.156 27.845 1.00 79.75 91 THR A N 1
ATOM 693 C CA . THR A 1 91 ? -12.885 2.361 28.662 1.00 79.75 91 THR A CA 1
ATOM 694 C C . THR A 1 91 ? -11.626 2.949 29.277 1.00 79.75 91 THR A C 1
ATOM 696 O O . THR A 1 91 ? -11.591 4.150 29.533 1.00 79.75 91 THR A O 1
ATOM 699 N N . GLN A 1 92 ? -10.610 2.125 29.531 1.00 77.44 92 GLN A N 1
ATOM 700 C CA . GLN A 1 92 ? -9.299 2.553 30.017 1.00 77.44 92 GLN A CA 1
ATOM 701 C C . GLN A 1 92 ? -8.240 1.624 29.438 1.00 77.44 92 GLN A C 1
ATOM 703 O O . GLN A 1 92 ? -8.531 0.462 29.174 1.00 77.44 92 GLN A O 1
ATOM 708 N N . GLU A 1 93 ? -7.017 2.112 29.289 1.00 78.94 93 GLU A N 1
ATOM 709 C CA . GLU A 1 93 ? -5.845 1.306 28.947 1.00 78.94 93 GLU A CA 1
ATOM 710 C C . GLU A 1 93 ? -4.692 1.714 29.857 1.00 78.94 93 GLU A C 1
ATOM 712 O O . GLU A 1 93 ? -4.652 2.847 30.343 1.00 78.94 93 GLU A O 1
ATOM 717 N N . ASN A 1 94 ? -3.784 0.784 30.133 1.00 71.94 94 ASN A N 1
ATOM 718 C CA . ASN A 1 94 ? -2.591 1.053 30.925 1.00 71.94 94 ASN A CA 1
ATOM 719 C C . ASN A 1 94 ? -1.311 0.744 30.137 1.00 71.94 94 ASN A C 1
ATOM 721 O O . ASN A 1 94 ? -1.313 -0.030 29.180 1.00 71.94 94 ASN A O 1
ATOM 725 N N . ASP A 1 95 ? -0.190 1.298 30.599 1.00 68.19 95 ASP A N 1
ATOM 726 C CA . ASP A 1 95 ? 1.124 1.158 29.951 1.00 68.19 95 ASP A CA 1
ATOM 727 C C . ASP A 1 95 ? 1.678 -0.282 29.987 1.00 68.19 95 ASP A C 1
ATOM 729 O O . ASP A 1 95 ? 2.736 -0.567 29.431 1.00 68.19 95 ASP A O 1
ATOM 733 N N . SER A 1 96 ? 0.981 -1.207 30.656 1.00 68.06 96 SER A N 1
ATOM 734 C CA . SER A 1 96 ? 1.337 -2.629 30.724 1.00 68.06 96 SER A CA 1
ATOM 735 C C . SER A 1 96 ? 0.674 -3.468 29.624 1.00 68.06 96 SER A C 1
ATOM 737 O O . SER A 1 96 ? 0.814 -4.690 29.638 1.00 68.06 96 SER A O 1
ATOM 739 N N . GLY A 1 97 ? -0.048 -2.845 28.685 1.00 72.06 97 GLY A N 1
ATOM 740 C CA . GLY A 1 97 ? -0.688 -3.537 27.560 1.00 72.06 97 GLY A CA 1
ATOM 741 C C . GLY A 1 97 ? -2.009 -4.221 27.918 1.00 72.06 97 GLY A C 1
ATOM 742 O O . GLY A 1 97 ? -2.374 -5.221 27.294 1.00 72.06 97 GLY A O 1
ATOM 743 N N . TRP A 1 98 ? -2.705 -3.710 28.936 1.00 82.81 98 TRP A N 1
ATOM 744 C CA . TRP A 1 98 ? -4.043 -4.158 29.312 1.00 82.81 98 TRP A CA 1
ATOM 745 C C . TRP A 1 98 ? -5.069 -3.050 29.093 1.00 82.81 98 TRP A C 1
ATOM 747 O O . TRP A 1 98 ? -4.810 -1.883 29.392 1.00 82.81 98 TRP A O 1
ATOM 757 N N . SER A 1 99 ? -6.263 -3.443 28.650 1.00 84.62 99 SER A N 1
ATOM 758 C CA . SER A 1 99 ? -7.420 -2.566 28.474 1.00 84.62 99 SER A CA 1
ATOM 759 C C . SER A 1 99 ? -8.536 -2.974 29.436 1.00 84.62 99 SER A C 1
ATOM 761 O O . SER A 1 99 ? -8.889 -4.151 29.539 1.00 84.62 99 SER A O 1
ATOM 763 N N . LEU A 1 100 ? -9.111 -2.005 30.146 1.00 87.31 100 LEU A N 1
ATOM 764 C CA . LEU A 1 100 ? -10.341 -2.169 30.907 1.00 87.31 100 LEU A CA 1
ATOM 765 C C . LEU A 1 100 ? -11.506 -2.183 29.922 1.00 87.31 100 LEU A C 1
ATOM 767 O O . LEU A 1 100 ? -11.926 -1.140 29.401 1.00 87.31 100 LEU A O 1
ATOM 771 N N . VAL A 1 101 ? -12.028 -3.377 29.683 1.00 89.75 101 VAL A N 1
ATOM 772 C CA . VAL A 1 101 ? -13.161 -3.605 28.798 1.00 89.75 101 VAL A CA 1
ATOM 773 C C . VAL A 1 101 ? -14.448 -3.682 29.602 1.00 89.75 101 VAL A C 1
ATOM 775 O O . VAL A 1 101 ? -14.472 -4.188 30.725 1.00 89.75 101 VAL A O 1
ATOM 778 N N . LYS A 1 102 ? -15.541 -3.202 29.018 1.00 87.81 102 LYS A N 1
ATOM 779 C CA . LYS A 1 102 ? -16.899 -3.439 29.506 1.00 87.81 102 LYS A CA 1
ATOM 780 C C . LYS A 1 102 ? -17.729 -4.134 28.437 1.00 87.81 102 LYS A C 1
ATOM 782 O O . LYS A 1 102 ? -17.516 -3.954 27.241 1.00 87.81 102 LYS A O 1
ATOM 787 N N . ASP A 1 103 ? -18.700 -4.919 28.878 1.00 82.38 103 ASP A N 1
ATOM 788 C CA . ASP A 1 103 ? -19.691 -5.519 27.989 1.00 82.38 103 ASP A CA 1
ATOM 789 C C . ASP A 1 103 ? -20.486 -4.424 27.258 1.00 82.38 103 ASP A C 1
ATOM 791 O O . ASP A 1 103 ? -20.692 -3.342 27.813 1.00 82.38 103 ASP A O 1
ATOM 795 N N . ILE A 1 104 ? -20.999 -4.712 26.059 1.00 76.44 104 ILE A N 1
ATOM 796 C CA . ILE A 1 104 ? -21.815 -3.751 25.284 1.00 76.44 104 ILE A CA 1
ATOM 797 C C . ILE A 1 104 ? -23.073 -3.333 26.066 1.00 76.44 104 ILE A C 1
ATOM 799 O O . ILE A 1 104 ? -23.525 -2.189 26.003 1.00 76.44 104 ILE A O 1
ATOM 803 N N . ASP A 1 105 ? -23.607 -4.235 26.887 1.00 75.62 105 ASP A N 1
ATOM 804 C CA . ASP A 1 105 ? -24.743 -3.956 27.770 1.00 75.62 105 ASP A CA 1
ATOM 805 C C . ASP A 1 105 ? -24.347 -3.203 29.059 1.00 75.62 105 ASP A C 1
ATOM 807 O O . ASP A 1 105 ? -25.199 -2.918 29.901 1.00 75.62 105 ASP A O 1
ATOM 811 N N . GLY A 1 106 ? -23.055 -2.921 29.266 1.00 75.31 106 GLY A N 1
ATOM 812 C CA . GLY A 1 106 ? -22.505 -2.196 30.417 1.00 75.31 106 GLY A CA 1
ATOM 813 C C . GLY A 1 106 ? -22.537 -2.953 31.750 1.00 75.31 106 GLY A C 1
ATOM 814 O O . GLY A 1 106 ? -22.210 -2.384 32.787 1.00 75.31 106 GLY A O 1
ATOM 815 N N . ARG A 1 107 ? -22.946 -4.229 31.758 1.00 77.56 107 ARG A N 1
ATOM 816 C CA . ARG A 1 107 ? -23.208 -4.997 32.993 1.00 77.56 107 ARG A CA 1
ATOM 817 C C . ARG A 1 107 ? -21.966 -5.571 33.666 1.00 77.56 107 ARG A C 1
ATOM 819 O O . ARG A 1 107 ? -22.027 -5.929 34.838 1.00 77.56 107 ARG A O 1
ATOM 826 N N . ARG A 1 108 ? -20.880 -5.746 32.919 1.00 82.00 108 ARG A N 1
ATOM 827 C CA . ARG A 1 108 ? -19.637 -6.363 33.395 1.00 82.00 108 ARG A CA 1
ATOM 828 C C . ARG A 1 108 ? -18.462 -5.566 32.871 1.00 82.00 108 ARG A C 1
ATOM 830 O O . ARG A 1 108 ? -18.513 -5.115 31.731 1.00 82.00 108 ARG A O 1
ATOM 837 N N . GLN A 1 109 ? -17.430 -5.433 33.692 1.00 91.25 109 GLN A N 1
ATOM 838 C CA . GLN A 1 109 ? -16.169 -4.810 33.318 1.00 91.25 109 GLN A CA 1
ATOM 839 C C . GLN A 1 109 ? -15.003 -5.574 33.938 1.00 91.25 109 GLN A C 1
ATOM 841 O O . GLN A 1 109 ? -15.171 -6.199 34.984 1.00 91.25 109 GLN A O 1
ATOM 846 N N . GLY A 1 110 ? -13.842 -5.499 33.305 1.00 89.31 110 GLY A N 1
ATOM 847 C CA . GLY A 1 110 ? -12.601 -6.084 33.799 1.00 89.31 110 GLY A CA 1
ATOM 848 C C . GLY A 1 110 ? -11.480 -5.908 32.782 1.00 89.31 110 GLY A C 1
ATOM 849 O O . GLY A 1 110 ? -11.698 -5.400 31.685 1.00 89.31 110 GLY A O 1
ATOM 850 N N . TRP A 1 111 ? -10.271 -6.292 33.158 1.00 90.06 111 TRP A N 1
ATOM 851 C CA . TRP A 1 111 ? -9.087 -6.124 32.327 1.00 90.06 111 TRP A CA 1
ATOM 852 C C . TRP A 1 111 ? -8.902 -7.299 31.366 1.00 90.06 111 TRP A C 1
ATOM 854 O O . TRP A 1 111 ? -9.019 -8.459 31.763 1.00 90.06 111 TRP A O 1
ATOM 864 N N . SER A 1 112 ? -8.569 -6.999 30.115 1.00 88.75 112 SER A N 1
ATOM 865 C CA . SER A 1 112 ? -8.127 -7.981 29.121 1.00 88.75 112 SER A CA 1
ATOM 866 C C . SER A 1 112 ? -6.883 -7.465 28.387 1.00 88.75 112 SER A C 1
ATOM 868 O O . SER A 1 112 ? -6.687 -6.248 28.325 1.00 88.75 112 SER A O 1
ATOM 870 N N . PRO A 1 113 ? -6.040 -8.344 27.817 1.00 79.56 113 PRO A N 1
ATOM 871 C CA . PRO A 1 113 ? -4.886 -7.912 27.033 1.00 79.56 113 PRO A CA 1
ATOM 872 C C . PRO A 1 113 ? -5.315 -7.050 25.839 1.00 79.56 113 PRO A C 1
ATOM 874 O O . PRO A 1 113 ? -6.129 -7.486 25.024 1.00 79.56 113 PRO A O 1
ATOM 877 N N . SER A 1 114 ? -4.743 -5.853 25.693 1.00 79.12 114 SER A N 1
ATOM 878 C CA . SER A 1 114 ? -5.079 -4.928 24.598 1.00 79.12 114 SER A CA 1
ATOM 879 C C . SER A 1 114 ? -4.799 -5.549 23.230 1.00 79.12 114 SER A C 1
ATOM 881 O O . SER A 1 114 ? -5.568 -5.379 22.293 1.00 79.12 114 SER A O 1
ATOM 883 N N . ALA A 1 115 ? -3.741 -6.360 23.134 1.00 70.06 115 ALA A N 1
ATOM 884 C CA . ALA A 1 115 ? -3.361 -7.073 21.915 1.00 70.06 115 ALA A CA 1
ATOM 885 C C . ALA A 1 115 ? -4.413 -8.092 21.431 1.00 70.06 115 ALA A C 1
ATOM 887 O O . ALA A 1 115 ? -4.327 -8.573 20.304 1.00 70.06 115 ALA A O 1
ATOM 888 N N . TYR A 1 116 ? -5.382 -8.455 22.279 1.00 79.81 116 TYR A N 1
ATOM 889 C CA . TYR A 1 116 ? -6.456 -9.392 21.937 1.00 79.81 116 TYR A CA 1
ATOM 890 C C . TYR A 1 116 ? -7.692 -8.660 21.415 1.00 79.81 116 TYR A C 1
ATOM 892 O O . TYR A 1 116 ? -8.687 -9.304 21.090 1.00 79.81 116 TYR A O 1
ATOM 900 N N . LEU A 1 117 ? -7.656 -7.332 21.352 1.00 77.44 117 LEU A N 1
ATOM 901 C CA . LEU A 1 117 ? -8.769 -6.486 20.966 1.00 77.44 117 LEU A CA 1
ATOM 902 C C . LEU A 1 117 ? -8.399 -5.752 19.684 1.00 77.44 117 LEU A C 1
ATOM 904 O O . LEU A 1 117 ? -7.361 -5.100 19.605 1.00 77.44 117 LEU A O 1
ATOM 908 N N . ILE A 1 118 ? -9.272 -5.823 18.688 1.00 68.00 118 ILE A N 1
ATOM 909 C CA . ILE A 1 118 ? -9.210 -4.939 17.529 1.00 68.00 118 ILE A CA 1
ATOM 910 C C . ILE A 1 118 ? -10.352 -3.943 17.629 1.00 68.00 118 ILE A C 1
ATOM 912 O O . ILE A 1 118 ? -11.481 -4.326 17.934 1.00 68.00 118 ILE A O 1
ATOM 916 N N . GLN A 1 119 ? -10.063 -2.662 17.418 1.00 73.50 119 GLN A N 1
ATOM 917 C CA . GLN A 1 119 ? -11.118 -1.664 17.343 1.00 73.50 119 GLN A CA 1
ATOM 918 C C . GLN A 1 119 ? -11.981 -1.982 16.122 1.00 73.50 119 GLN A C 1
ATOM 920 O O . GLN A 1 119 ? -11.473 -2.025 15.002 1.00 73.50 119 GLN A O 1
ATOM 925 N N . GLU A 1 120 ? -13.281 -2.186 16.332 1.00 61.12 120 GLU A N 1
ATOM 926 C CA . GLU A 1 120 ? -14.217 -2.101 15.222 1.00 61.12 120 GLU A CA 1
ATOM 927 C C . GLU A 1 120 ? -14.174 -0.649 14.776 1.00 61.12 120 GLU A C 1
ATOM 929 O O . GLU A 1 120 ? -14.501 0.250 15.563 1.00 61.12 120 GLU A O 1
ATOM 934 N N . SER A 1 121 ? -13.715 -0.403 13.546 1.00 43.81 121 SER A N 1
ATOM 935 C CA . SER A 1 121 ? -13.780 0.931 12.969 1.00 43.81 121 SER A CA 1
ATOM 936 C C . SER A 1 121 ? -15.198 1.449 13.202 1.00 43.81 121 SER A C 1
ATOM 938 O O . SER A 1 121 ? -16.157 0.726 12.903 1.00 43.81 121 SER A O 1
ATOM 940 N N . PRO A 1 122 ? -15.376 2.654 13.775 1.00 42.84 122 PRO A N 1
ATOM 941 C CA . PRO A 1 122 ? -16.700 3.235 13.799 1.00 42.84 122 PRO A CA 1
ATOM 942 C C . PRO A 1 122 ? -17.212 3.191 12.361 1.00 42.84 122 PRO A C 1
ATOM 944 O O . PRO A 1 122 ? -16.495 3.571 11.435 1.00 42.84 122 PRO A O 1
ATOM 947 N N . ASN A 1 123 ? -18.434 2.704 12.157 1.00 38.25 123 ASN A N 1
ATOM 948 C CA . ASN A 1 123 ? -19.161 3.081 10.961 1.00 38.25 123 ASN A CA 1
ATOM 949 C C . ASN A 1 123 ? -19.322 4.604 11.076 1.00 38.25 123 ASN A C 1
ATOM 951 O O . ASN A 1 123 ? -20.227 5.090 11.757 1.00 38.25 123 ASN A O 1
ATOM 955 N N . VAL A 1 124 ? -18.339 5.348 10.556 1.00 42.28 124 VAL A N 1
ATOM 956 C CA . VAL A 1 124 ? -18.292 6.806 10.588 1.00 42.28 124 VAL A CA 1
ATOM 957 C C . VAL A 1 124 ? -19.332 7.273 9.588 1.00 42.28 124 VAL A C 1
ATOM 959 O O . VAL A 1 124 ? -19.024 7.689 8.477 1.00 42.28 124 VAL A O 1
ATOM 962 N N . SER A 1 125 ? -20.593 7.228 9.997 1.00 34.94 125 SER A N 1
ATOM 963 C CA . SER A 1 125 ? -21.627 8.068 9.412 1.00 34.94 125 SER A CA 1
ATOM 964 C C . SER A 1 125 ? -21.443 9.487 9.967 1.00 34.94 125 SER A C 1
ATOM 966 O O . SER A 1 125 ? -22.268 10.011 10.715 1.00 34.94 125 SER A O 1
ATOM 968 N N . SER A 1 126 ? -20.319 10.121 9.617 1.00 34.53 126 SER A N 1
ATOM 969 C CA . SER A 1 126 ? -20.242 11.581 9.616 1.00 34.53 126 SER A CA 1
ATOM 970 C C . SER A 1 126 ? -21.205 12.090 8.540 1.00 34.53 126 SER A C 1
ATOM 972 O O . SER A 1 126 ? -21.311 11.472 7.478 1.00 34.53 126 SER A O 1
ATOM 974 N N . PRO A 1 127 ? -21.929 13.198 8.765 1.00 34.47 127 PRO A N 1
ATOM 975 C CA . PRO A 1 127 ? -22.845 13.754 7.778 1.00 34.47 127 PRO A CA 1
ATOM 976 C C . PRO A 1 127 ? -22.051 14.462 6.667 1.00 34.47 127 PRO A C 1
ATOM 978 O O . PRO A 1 127 ? -22.068 15.685 6.551 1.00 34.47 127 PRO A O 1
ATOM 981 N N . HIS A 1 128 ? -21.333 13.697 5.846 1.00 34.03 128 HIS A N 1
ATOM 982 C CA . HIS A 1 128 ? -20.717 14.172 4.616 1.00 34.03 128 HIS A CA 1
ATOM 983 C C . HIS A 1 128 ? -21.601 13.734 3.449 1.00 34.03 128 HIS A C 1
ATOM 985 O O . HIS A 1 128 ? -21.679 12.569 3.076 1.00 34.03 128 HIS A O 1
ATOM 991 N N . THR A 1 129 ? -22.352 14.691 2.910 1.00 37.56 129 THR A N 1
ATOM 992 C CA . THR A 1 129 ? -23.236 14.508 1.757 1.00 37.56 129 THR A CA 1
ATOM 993 C C . THR A 1 129 ? -22.407 14.354 0.479 1.00 37.56 129 THR A C 1
ATOM 995 O O . THR A 1 129 ? -22.170 15.327 -0.233 1.00 37.56 129 THR A O 1
ATOM 998 N N . GLY A 1 130 ? -21.939 13.135 0.214 1.00 43.81 130 GLY A N 1
ATOM 999 C CA . GLY A 1 130 ? -21.291 12.710 -1.025 1.00 43.81 130 GLY A CA 1
ATOM 1000 C C . GLY A 1 130 ? -20.697 11.303 -0.873 1.00 43.81 130 GLY A C 1
ATOM 1001 O O . GLY A 1 130 ? -20.371 10.915 0.245 1.00 43.81 130 GLY A O 1
ATOM 1002 N N . PRO A 1 131 ? -20.560 10.515 -1.954 1.00 54.81 131 PRO A N 1
ATOM 1003 C CA . PRO A 1 131 ? -19.883 9.227 -1.886 1.00 54.81 131 PRO A CA 1
ATOM 1004 C C . PRO A 1 131 ? -18.401 9.459 -1.611 1.00 54.81 131 PRO A C 1
ATOM 1006 O O . PRO A 1 131 ? -17.641 9.930 -2.464 1.00 54.81 131 PRO A O 1
ATOM 1009 N N . GLU A 1 132 ? -18.024 9.198 -0.368 1.00 73.31 132 GLU A N 1
ATOM 1010 C CA . GLU A 1 132 ? -16.687 9.432 0.139 1.00 73.31 132 GLU A CA 1
ATOM 1011 C C . GLU A 1 132 ? -15.699 8.480 -0.540 1.00 73.31 132 GLU A C 1
ATOM 1013 O O . GLU A 1 132 ? -15.887 7.264 -0.588 1.00 73.31 132 GLU A O 1
ATOM 1018 N N . THR A 1 133 ? -14.649 9.052 -1.125 1.00 85.50 133 THR A N 1
ATOM 1019 C CA . THR A 1 133 ? -13.563 8.265 -1.711 1.00 85.50 133 THR A CA 1
ATOM 1020 C C . THR A 1 133 ? -12.726 7.704 -0.573 1.00 85.50 133 THR A C 1
ATOM 1022 O O . THR A 1 133 ? -12.266 8.473 0.268 1.00 85.50 133 THR A O 1
ATOM 1025 N N . ARG A 1 134 ? -12.534 6.384 -0.546 1.00 88.56 134 ARG A N 1
ATOM 1026 C CA . ARG A 1 134 ? -11.722 5.705 0.472 1.00 88.56 134 ARG A CA 1
ATOM 1027 C C . ARG A 1 134 ? -10.656 4.845 -0.188 1.00 88.56 134 ARG A C 1
ATOM 1029 O O . ARG A 1 134 ? -10.899 4.319 -1.269 1.00 88.56 134 ARG A O 1
ATOM 1036 N N . LEU A 1 135 ? -9.498 4.735 0.447 1.00 92.56 135 LEU A N 1
ATOM 1037 C CA . LEU A 1 135 ? -8.335 3.963 0.022 1.00 92.56 135 LEU A CA 1
ATOM 1038 C C . LEU A 1 135 ? -8.264 2.666 0.832 1.00 92.56 135 LEU A C 1
ATOM 1040 O O . LEU A 1 135 ? -8.397 2.704 2.054 1.00 92.56 135 LEU A O 1
ATOM 1044 N N . LEU A 1 136 ? -8.046 1.537 0.164 1.00 90.88 136 LEU A N 1
ATOM 1045 C CA . LEU A 1 136 ? -7.787 0.266 0.830 1.00 90.88 136 LEU A CA 1
ATOM 1046 C C . LEU A 1 136 ? -6.412 0.298 1.502 1.00 90.88 136 LEU A C 1
ATOM 1048 O O . LEU A 1 136 ? -5.404 0.552 0.841 1.00 90.88 136 LEU A O 1
ATOM 1052 N N . LEU A 1 137 ? -6.389 -0.011 2.794 1.00 90.31 137 LEU A N 1
ATOM 1053 C CA . LEU A 1 137 ? -5.183 -0.295 3.558 1.00 90.31 137 LEU A CA 1
ATOM 1054 C C . LEU A 1 137 ? -5.228 -1.724 4.101 1.00 90.31 137 LEU A C 1
ATOM 1056 O O . LEU A 1 137 ? -6.292 -2.201 4.502 1.00 90.31 137 LEU A O 1
ATOM 1060 N N . VAL A 1 138 ? -4.064 -2.358 4.183 1.00 85.44 138 VAL A N 1
ATOM 1061 C CA . VAL A 1 138 ? -3.824 -3.622 4.884 1.00 85.44 138 VAL A CA 1
ATOM 1062 C C . VAL A 1 138 ? -2.918 -3.374 6.085 1.00 85.44 138 VAL A C 1
ATOM 1064 O O . VAL A 1 138 ? -2.078 -2.471 6.084 1.00 85.44 138 VAL A O 1
ATOM 1067 N N . GLN A 1 139 ? -3.123 -4.148 7.145 1.00 86.75 139 GLN A N 1
ATOM 1068 C CA . GLN A 1 139 ? -2.311 -4.106 8.351 1.00 86.75 139 GLN A CA 1
ATOM 1069 C C . GLN A 1 139 ? -1.367 -5.301 8.373 1.00 86.75 139 GLN A C 1
ATOM 1071 O O . GLN A 1 139 ? -1.827 -6.446 8.386 1.00 86.75 139 GLN A O 1
ATOM 1076 N N . ARG A 1 140 ? -0.063 -5.027 8.461 1.00 85.00 140 ARG A N 1
ATOM 1077 C CA . ARG A 1 140 ? 0.981 -6.050 8.602 1.00 85.00 140 ARG A CA 1
ATOM 1078 C C . ARG A 1 140 ? 0.732 -6.926 9.826 1.00 85.00 140 ARG A C 1
ATOM 1080 O O . ARG A 1 140 ? 0.320 -6.420 10.879 1.00 85.00 140 ARG A O 1
ATOM 1087 N N . SER A 1 141 ? 1.020 -8.218 9.703 1.00 73.62 141 SER A N 1
ATOM 1088 C CA . SER A 1 141 ? 0.870 -9.187 10.787 1.00 73.62 141 SER A CA 1
ATOM 1089 C C . SER A 1 141 ? 1.711 -8.801 12.010 1.00 73.62 141 SER A C 1
ATOM 1091 O O . SER A 1 141 ? 2.745 -8.133 11.928 1.00 73.62 141 SER A O 1
ATOM 1093 N N . SER A 1 142 ? 1.263 -9.207 13.196 1.00 73.25 142 SER A N 1
ATOM 1094 C CA . SER A 1 142 ? 1.969 -8.954 14.457 1.00 73.25 142 SER A CA 1
ATOM 1095 C C . SER A 1 142 ? 3.329 -9.655 14.555 1.00 73.25 142 SER A C 1
ATOM 1097 O O . SER A 1 142 ? 4.149 -9.274 15.392 1.00 73.25 142 SER A O 1
ATOM 1099 N N . HIS A 1 143 ? 3.567 -10.661 13.710 1.00 70.62 143 HIS A N 1
ATOM 1100 C CA . HIS A 1 143 ? 4.803 -11.443 13.651 1.00 70.62 143 HIS A CA 1
ATOM 1101 C C . HIS A 1 143 ? 5.757 -10.962 12.549 1.00 70.62 143 HIS A C 1
ATOM 1103 O O . HIS A 1 143 ? 6.824 -11.547 12.359 1.00 70.62 143 HIS A O 1
ATOM 1109 N N . ASP A 1 144 ? 5.393 -9.892 11.846 1.00 77.69 144 ASP A N 1
ATOM 1110 C CA . ASP A 1 144 ? 6.217 -9.277 10.821 1.00 77.69 144 ASP A CA 1
ATOM 1111 C C . ASP A 1 144 ? 7.388 -8.457 11.415 1.00 77.69 144 ASP A C 1
ATOM 1113 O O . ASP A 1 144 ? 7.392 -8.064 12.582 1.00 77.69 144 ASP A O 1
ATOM 1117 N N . SER A 1 145 ? 8.390 -8.148 10.587 1.00 76.44 145 SER A N 1
ATOM 1118 C CA . SER A 1 145 ? 9.511 -7.250 10.909 1.00 76.44 145 SER A CA 1
ATOM 1119 C C . SER A 1 145 ? 9.101 -5.811 11.279 1.00 76.44 145 SER A C 1
ATOM 1121 O O . SER A 1 145 ? 9.820 -5.129 12.013 1.00 76.44 145 SER A O 1
ATOM 1123 N N . SER A 1 146 ? 7.952 -5.343 10.787 1.00 79.81 146 SER A N 1
ATOM 1124 C CA . SER A 1 146 ? 7.354 -4.034 11.073 1.00 79.81 146 SER A CA 1
ATOM 1125 C C . SER A 1 146 ? 5.887 -4.204 11.478 1.00 79.81 146 SER A C 1
ATOM 1127 O O . SER A 1 146 ? 4.986 -3.788 10.750 1.00 79.81 146 SER A O 1
ATOM 1129 N N . PRO A 1 147 ? 5.623 -4.811 12.643 1.00 78.06 147 PRO A N 1
ATOM 1130 C CA . PRO A 1 147 ? 4.308 -5.342 12.963 1.00 78.06 147 PRO A CA 1
ATOM 1131 C C . PRO A 1 147 ? 3.268 -4.237 13.154 1.00 78.06 147 PRO A C 1
ATOM 1133 O O . PRO A 1 147 ? 3.586 -3.145 13.643 1.00 78.06 147 PRO A O 1
ATOM 1136 N N . LEU A 1 148 ? 2.013 -4.551 12.815 1.00 78.75 148 LEU A N 1
ATOM 1137 C CA . LEU A 1 148 ? 0.818 -3.720 13.031 1.00 78.75 148 LEU A CA 1
ATOM 1138 C C . LEU A 1 148 ? 0.769 -2.393 12.257 1.00 78.75 148 LEU A C 1
ATOM 1140 O O . LEU A 1 148 ? -0.151 -1.598 12.479 1.00 78.75 148 LEU A O 1
ATOM 1144 N N . ARG A 1 149 ? 1.732 -2.138 11.366 1.00 83.31 149 ARG A N 1
ATOM 1145 C CA . ARG A 1 149 ? 1.729 -0.942 10.520 1.00 83.31 149 ARG A CA 1
ATOM 1146 C C . ARG A 1 149 ? 0.735 -1.089 9.373 1.00 83.31 149 ARG A C 1
ATOM 1148 O O . ARG A 1 149 ? 0.560 -2.180 8.840 1.00 83.31 149 ARG A O 1
ATOM 1155 N N . TRP A 1 150 ? 0.109 0.022 9.009 1.00 89.31 150 TRP A N 1
ATOM 1156 C CA . TRP A 1 150 ? -0.850 0.110 7.913 1.00 89.31 150 TRP A CA 1
ATOM 1157 C C . TRP A 1 150 ? -0.187 0.644 6.644 1.00 89.31 150 TRP A C 1
ATOM 1159 O O . TRP A 1 150 ? 0.542 1.643 6.688 1.00 89.31 150 TRP A O 1
ATOM 1169 N N . GLU A 1 151 ? -0.470 0.003 5.514 1.00 94.19 151 GLU A N 1
ATOM 1170 C CA . GLU A 1 151 ? -0.001 0.407 4.189 1.00 94.19 151 GLU A CA 1
ATOM 1171 C C . GLU A 1 151 ? -0.987 0.013 3.085 1.00 94.19 151 GLU A C 1
ATOM 1173 O O . GLU A 1 151 ? -1.999 -0.632 3.342 1.00 94.19 151 GLU A O 1
ATOM 1178 N N . VAL A 1 152 ? -0.720 0.451 1.855 1.00 96.88 152 VAL A N 1
ATOM 1179 C CA . VAL A 1 152 ? -1.423 -0.082 0.679 1.00 96.88 152 VAL A CA 1
ATOM 1180 C C . VAL A 1 152 ? -0.903 -1.488 0.361 1.00 96.88 152 VAL A C 1
ATOM 1182 O O . VAL A 1 152 ? 0.287 -1.715 0.592 1.00 96.88 152 VAL A O 1
ATOM 1185 N N . PRO A 1 153 ? -1.723 -2.380 -0.226 1.00 95.94 153 PRO A N 1
ATOM 1186 C CA . PRO A 1 153 ? -1.250 -3.691 -0.651 1.00 95.94 153 PRO A CA 1
ATOM 1187 C C . PRO A 1 153 ? -0.029 -3.605 -1.572 1.00 95.94 153 PRO A C 1
ATOM 1189 O O . PRO A 1 153 ? 0.011 -2.743 -2.463 1.00 95.94 153 PRO A O 1
ATOM 1192 N N . GLY A 1 154 ? 0.949 -4.486 -1.388 1.00 95.75 154 GLY A N 1
ATOM 1193 C CA . GLY A 1 154 ? 2.122 -4.597 -2.243 1.00 95.75 154 GLY A CA 1
ATOM 1194 C C . GLY A 1 154 ? 3.409 -4.986 -1.518 1.00 95.75 154 GLY A C 1
ATOM 1195 O O . GLY A 1 154 ? 3.772 -4.380 -0.513 1.00 95.75 154 GLY A O 1
ATOM 1196 N N . GLY A 1 155 ? 4.189 -5.865 -2.139 1.00 94.38 155 GLY A N 1
ATOM 1197 C CA . GLY A 1 155 ? 5.511 -6.274 -1.676 1.00 94.38 155 GLY A CA 1
ATOM 1198 C C . GLY A 1 155 ? 6.629 -6.112 -2.709 1.00 94.38 155 GLY A C 1
ATOM 1199 O O . GLY A 1 155 ? 6.648 -5.193 -3.540 1.00 94.38 155 GLY A O 1
ATOM 1200 N N . SER A 1 156 ? 7.644 -6.967 -2.595 1.00 95.62 156 SER A N 1
ATOM 1201 C CA . SER A 1 156 ? 8.820 -6.967 -3.469 1.00 95.62 156 SER A CA 1
ATOM 1202 C C . SER A 1 156 ? 8.534 -7.625 -4.816 1.00 95.62 156 SER A C 1
ATOM 1204 O O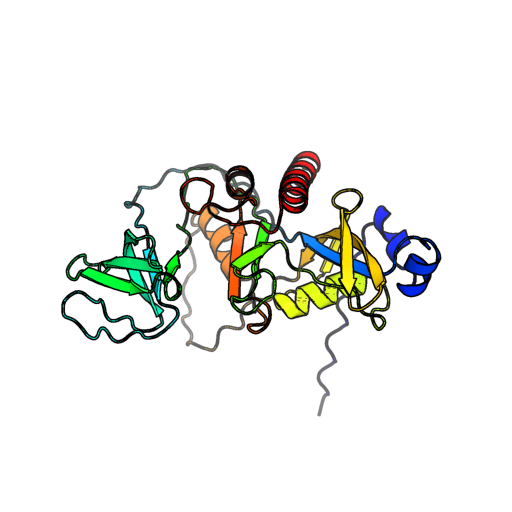 . SER A 1 156 ? 7.891 -8.661 -4.884 1.00 95.62 156 SER A O 1
ATOM 1206 N N . SER A 1 157 ? 9.094 -7.084 -5.897 1.00 95.19 157 SER A N 1
ATOM 1207 C CA . SER A 1 157 ? 9.085 -7.790 -7.180 1.00 95.19 157 SER A CA 1
ATOM 1208 C C . SER A 1 157 ? 9.994 -9.021 -7.133 1.00 95.19 157 SER A C 1
ATOM 1210 O O . SER A 1 157 ? 11.148 -8.921 -6.707 1.00 95.19 157 SER A O 1
ATOM 1212 N N . ASP A 1 158 ? 9.504 -10.140 -7.662 1.00 89.69 158 ASP A N 1
ATOM 1213 C CA . ASP A 1 158 ? 10.246 -11.392 -7.778 1.00 89.69 158 ASP A CA 1
ATOM 1214 C C . ASP A 1 158 ? 10.954 -11.505 -9.130 1.00 89.69 158 ASP A C 1
ATOM 1216 O O . ASP A 1 158 ? 10.448 -11.056 -10.157 1.00 89.69 158 ASP A O 1
ATOM 1220 N N . ASP A 1 159 ? 12.093 -12.204 -9.175 1.00 88.00 159 ASP A N 1
ATOM 1221 C CA . ASP A 1 159 ? 12.820 -12.472 -10.431 1.00 88.00 159 ASP A CA 1
ATOM 1222 C C . ASP A 1 159 ? 11.979 -13.264 -11.456 1.00 88.00 159 ASP A C 1
ATOM 1224 O O . ASP A 1 159 ? 12.281 -13.260 -12.653 1.00 88.00 159 ASP A O 1
ATOM 1228 N N . GLY A 1 160 ? 10.934 -13.958 -10.990 1.00 87.94 160 GLY A N 1
ATOM 1229 C CA . GLY A 1 160 ? 9.968 -14.668 -11.827 1.00 87.94 160 GLY A CA 1
ATOM 1230 C C . GLY A 1 160 ? 8.877 -13.778 -12.429 1.00 87.94 160 GLY A C 1
ATOM 1231 O O . GLY A 1 160 ? 8.204 -14.216 -13.365 1.00 87.94 160 GLY A O 1
ATOM 1232 N N . ASP A 1 161 ? 8.703 -12.545 -11.940 1.00 90.25 161 ASP A N 1
ATOM 1233 C CA . ASP A 1 161 ? 7.673 -11.637 -12.434 1.00 90.25 161 ASP A CA 1
ATOM 1234 C C . ASP A 1 161 ? 8.021 -11.162 -13.859 1.00 90.25 161 ASP A C 1
ATOM 1236 O O . ASP A 1 161 ? 9.087 -10.574 -14.086 1.00 90.25 161 ASP A O 1
ATOM 1240 N N . PRO A 1 162 ? 7.127 -11.347 -14.854 1.00 91.75 162 PRO A N 1
ATOM 1241 C CA . PRO A 1 162 ? 7.420 -10.938 -16.224 1.00 91.75 162 PRO A CA 1
ATOM 1242 C C . PRO A 1 162 ? 7.685 -9.435 -16.357 1.00 91.75 162 PRO A C 1
ATOM 1244 O O . PRO A 1 162 ? 8.578 -9.023 -17.096 1.00 91.75 162 PRO A O 1
ATOM 1247 N N . THR A 1 163 ? 6.911 -8.605 -15.653 1.00 94.06 163 THR A N 1
ATOM 1248 C CA . THR A 1 163 ? 7.036 -7.140 -15.643 1.00 94.06 163 THR A CA 1
ATOM 1249 C C . THR A 1 163 ? 6.649 -6.587 -14.270 1.00 94.06 163 THR A C 1
ATOM 1251 O O . THR A 1 163 ? 5.971 -7.266 -13.504 1.00 94.06 163 THR A O 1
ATOM 1254 N N . ILE A 1 164 ? 6.975 -5.319 -13.994 1.00 95.62 164 ILE A N 1
ATOM 1255 C CA . ILE A 1 164 ? 6.552 -4.617 -12.762 1.00 95.62 164 ILE A CA 1
ATOM 1256 C C . ILE A 1 164 ? 5.029 -4.667 -12.579 1.00 95.62 164 ILE A C 1
ATOM 1258 O O . ILE A 1 164 ? 4.530 -4.824 -11.471 1.00 95.62 164 ILE A O 1
ATOM 1262 N N . LEU A 1 165 ? 4.278 -4.563 -13.679 1.00 94.88 165 LEU A N 1
ATOM 1263 C CA . LEU A 1 165 ? 2.815 -4.615 -13.653 1.00 94.88 165 LEU A CA 1
ATOM 1264 C C . LEU A 1 165 ? 2.296 -5.995 -13.211 1.00 94.88 165 LEU A C 1
ATOM 1266 O O . LEU A 1 165 ? 1.246 -6.074 -12.583 1.00 94.88 165 LEU A O 1
ATOM 1270 N N . HIS A 1 166 ? 3.031 -7.073 -13.507 1.00 93.00 166 HIS A N 1
ATOM 1271 C CA . HIS A 1 166 ? 2.688 -8.404 -13.004 1.00 93.00 166 HIS A CA 1
ATOM 1272 C C . HIS A 1 166 ? 2.979 -8.525 -11.510 1.00 93.00 166 HIS A C 1
ATOM 1274 O O . HIS A 1 166 ? 2.138 -9.080 -10.814 1.00 93.00 166 HIS A O 1
ATOM 1280 N N . SER A 1 167 ? 4.075 -7.936 -11.011 1.00 95.44 167 SER A N 1
ATOM 1281 C CA . SER A 1 167 ? 4.323 -7.861 -9.565 1.00 95.44 167 SER A CA 1
ATOM 1282 C C . SER A 1 167 ? 3.156 -7.181 -8.846 1.00 95.44 167 SER A C 1
ATOM 1284 O O . SER A 1 167 ? 2.638 -7.726 -7.887 1.00 95.44 167 SER A O 1
ATOM 1286 N N . VAL A 1 168 ? 2.669 -6.033 -9.345 1.00 96.3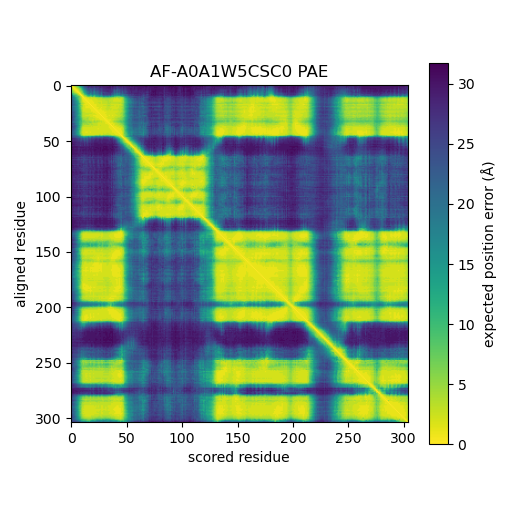1 168 VAL A N 1
ATOM 1287 C CA . VAL A 1 168 ? 1.525 -5.331 -8.720 1.00 96.31 168 VAL A CA 1
ATOM 1288 C C . VAL A 1 168 ? 0.281 -6.222 -8.678 1.00 96.31 168 VAL A C 1
ATOM 1290 O O . VAL A 1 168 ? -0.412 -6.260 -7.668 1.00 96.31 168 VAL A O 1
ATOM 1293 N N . ALA A 1 169 ? -0.021 -6.921 -9.777 1.00 89.38 169 ALA A N 1
ATOM 1294 C CA . ALA A 1 169 ? -1.193 -7.788 -9.854 1.00 89.38 169 ALA A CA 1
ATOM 1295 C C . ALA A 1 169 ? -1.075 -9.023 -8.944 1.00 89.38 169 ALA A C 1
ATOM 1297 O O . ALA A 1 169 ? -2.068 -9.396 -8.326 1.00 89.38 169 ALA A O 1
ATOM 1298 N N . ARG A 1 170 ? 0.116 -9.635 -8.865 1.00 92.19 170 ARG A N 1
ATOM 1299 C CA . ARG A 1 170 ? 0.407 -10.788 -8.005 1.00 92.19 170 ARG A CA 1
ATOM 1300 C C . ARG A 1 170 ? 0.270 -10.411 -6.534 1.00 92.19 170 ARG A C 1
ATOM 1302 O O . ARG A 1 170 ? -0.554 -11.002 -5.853 1.00 92.19 170 ARG A O 1
ATOM 1309 N N . GLU A 1 171 ? 0.997 -9.387 -6.100 1.00 95.38 171 GLU A N 1
ATOM 1310 C CA . GLU A 1 171 ? 1.008 -8.923 -4.708 1.00 95.38 171 GLU A CA 1
ATOM 1311 C C . GLU A 1 171 ? -0.393 -8.513 -4.238 1.00 95.38 171 GLU A C 1
ATOM 1313 O O . GLU A 1 171 ? -0.864 -8.952 -3.196 1.00 95.38 171 GLU A O 1
ATOM 1318 N N . LEU A 1 172 ? -1.126 -7.744 -5.055 1.00 90.69 172 LEU A N 1
ATOM 1319 C CA . LEU A 1 172 ? -2.506 -7.381 -4.729 1.00 90.69 172 LEU A CA 1
ATOM 1320 C C . LEU A 1 172 ? -3.393 -8.622 -4.556 1.00 90.69 172 LEU A C 1
ATOM 1322 O O . LEU A 1 172 ? -4.220 -8.663 -3.646 1.00 90.69 172 LEU A O 1
ATOM 1326 N N . PHE A 1 173 ? -3.249 -9.620 -5.427 1.00 84.75 173 PHE A N 1
ATOM 1327 C CA . PHE A 1 173 ? -4.046 -10.837 -5.351 1.00 84.75 173 PHE A CA 1
ATOM 1328 C C . PHE A 1 173 ? -3.672 -11.706 -4.144 1.00 84.75 173 PHE A C 1
ATOM 1330 O O . PHE A 1 173 ? -4.572 -12.181 -3.458 1.00 84.75 173 PHE A O 1
ATOM 1337 N N . GLU A 1 174 ? -2.384 -11.896 -3.870 1.00 83.19 174 GLU A N 1
ATOM 1338 C CA . GLU A 1 174 ? -1.888 -12.691 -2.740 1.00 83.19 174 GLU A CA 1
ATOM 1339 C C . GLU A 1 174 ? -2.319 -12.076 -1.402 1.00 83.19 174 GLU A C 1
ATOM 1341 O O . GLU A 1 174 ? -2.869 -12.774 -0.552 1.00 83.19 174 GLU A O 1
ATOM 1346 N N . GLU A 1 175 ? -2.196 -10.755 -1.253 1.00 86.00 175 GLU A N 1
ATOM 1347 C CA . GLU A 1 175 ? -2.491 -10.073 0.008 1.00 86.00 175 GLU A CA 1
ATOM 1348 C C . GLU A 1 175 ? -3.977 -9.770 0.233 1.00 86.00 175 GLU A C 1
ATOM 1350 O O . GLU A 1 175 ? -4.371 -9.508 1.367 1.00 86.00 175 GLU A O 1
ATOM 1355 N N . THR A 1 176 ? -4.808 -9.722 -0.818 1.00 83.56 176 THR A N 1
ATOM 1356 C CA . THR A 1 176 ? -6.209 -9.261 -0.692 1.00 83.56 176 THR A CA 1
ATOM 1357 C C . THR A 1 176 ? -7.249 -10.105 -1.428 1.00 83.56 176 THR A C 1
ATOM 1359 O O . THR A 1 176 ? -8.450 -9.885 -1.250 1.00 83.56 176 THR A O 1
ATOM 1362 N N . GLY A 1 177 ? -6.837 -11.042 -2.283 1.00 81.00 177 GLY A N 1
ATOM 1363 C CA . GLY A 1 177 ? -7.718 -11.794 -3.184 1.00 81.00 177 GLY A CA 1
ATOM 1364 C C . GLY A 1 177 ? -8.296 -10.975 -4.349 1.00 81.00 177 GLY A C 1
ATOM 1365 O O . GLY A 1 177 ? -9.049 -11.508 -5.173 1.00 81.00 177 GLY A O 1
ATOM 1366 N N . LEU A 1 178 ? -7.967 -9.682 -4.451 1.00 82.88 178 LEU A N 1
ATOM 1367 C CA . LEU A 1 178 ? -8.505 -8.793 -5.478 1.00 82.88 178 LEU A CA 1
ATOM 1368 C C . LEU A 1 178 ? -7.802 -8.996 -6.819 1.00 82.88 178 LEU A C 1
ATOM 1370 O O . LEU A 1 178 ? -6.578 -9.002 -6.919 1.00 82.88 178 LEU A O 1
ATOM 1374 N N . HIS A 1 179 ? -8.594 -9.102 -7.885 1.00 79.94 179 HIS A N 1
ATOM 1375 C CA . HIS A 1 179 ? -8.067 -9.224 -9.241 1.00 79.94 179 HIS A CA 1
ATOM 1376 C C . HIS A 1 179 ? -7.961 -7.848 -9.885 1.00 79.94 179 HIS A C 1
ATOM 1378 O O . HIS A 1 179 ? -8.976 -7.194 -10.121 1.00 79.94 179 HIS A O 1
ATOM 1384 N N . LEU A 1 180 ? -6.745 -7.425 -10.214 1.00 84.62 180 LEU A N 1
ATOM 1385 C CA . LEU A 1 180 ? -6.498 -6.182 -10.939 1.00 84.62 180 LEU A CA 1
ATOM 1386 C C . LEU A 1 180 ? -7.123 -6.239 -12.343 1.00 84.62 180 LEU A C 1
ATOM 1388 O O . LEU A 1 180 ? -6.902 -7.187 -13.093 1.00 84.62 180 LEU A O 1
ATOM 1392 N N . THR A 1 181 ? -7.872 -5.204 -12.725 1.00 83.69 181 THR A N 1
ATOM 1393 C CA . THR A 1 181 ? -8.496 -5.076 -14.056 1.00 83.69 181 THR A CA 1
ATOM 1394 C C . THR A 1 181 ? -7.942 -3.909 -14.860 1.00 83.69 181 THR A C 1
ATOM 1396 O O . THR A 1 181 ? -7.908 -3.977 -16.094 1.00 83.69 181 THR A O 1
ATOM 1399 N N . ARG A 1 182 ? -7.470 -2.847 -14.197 1.00 86.38 182 ARG A N 1
ATOM 1400 C CA . ARG A 1 182 ? -6.909 -1.674 -14.871 1.00 86.38 182 ARG A CA 1
ATOM 1401 C C . ARG A 1 182 ? -5.797 -1.011 -14.071 1.00 86.38 182 ARG A C 1
ATOM 1403 O O . ARG A 1 182 ? -5.939 -0.800 -12.877 1.00 86.38 182 ARG A O 1
ATOM 1410 N N . PHE A 1 183 ? -4.744 -0.583 -14.758 1.00 92.75 183 PHE A N 1
ATOM 1411 C CA . PHE A 1 183 ? -3.810 0.432 -14.272 1.00 92.75 183 PHE A CA 1
ATOM 1412 C C . PHE A 1 183 ? -4.237 1.810 -14.773 1.00 92.75 183 PHE A C 1
ATOM 1414 O O . PHE A 1 183 ? -4.292 2.024 -15.989 1.00 92.75 183 PHE A O 1
ATOM 1421 N N . ASN A 1 184 ? -4.513 2.732 -13.851 1.00 91.38 184 ASN A N 1
ATOM 1422 C CA . ASN A 1 184 ? -4.968 4.085 -14.167 1.00 91.38 184 ASN A CA 1
ATOM 1423 C C . ASN A 1 184 ? -3.811 5.069 -14.333 1.00 91.38 184 ASN A C 1
ATOM 1425 O O . ASN A 1 184 ? -3.803 5.827 -15.298 1.00 91.38 184 ASN A O 1
ATOM 1429 N N . ARG A 1 185 ? -2.856 5.068 -13.396 1.00 94.62 185 ARG A N 1
ATOM 1430 C CA . ARG A 1 185 ? -1.675 5.949 -13.400 1.00 94.62 185 ARG A CA 1
ATOM 1431 C C . ARG A 1 185 ? -0.632 5.478 -12.387 1.00 94.62 185 ARG A C 1
ATOM 1433 O O . ARG A 1 185 ? -0.964 4.738 -11.460 1.00 94.62 185 ARG A O 1
ATOM 1440 N N . GLN A 1 186 ? 0.599 5.965 -12.521 1.00 97.00 186 GLN A N 1
ATOM 1441 C CA . GLN A 1 186 ? 1.599 5.903 -11.454 1.00 97.00 186 GLN A CA 1
ATOM 1442 C C . GLN A 1 186 ? 1.340 7.031 -10.441 1.00 97.00 186 GLN A C 1
ATOM 1444 O O . GLN A 1 186 ? 0.971 8.143 -10.822 1.00 97.00 186 GLN A O 1
ATOM 1449 N N . ILE A 1 187 ? 1.524 6.745 -9.154 1.00 96.56 187 ILE A N 1
ATOM 1450 C CA . ILE A 1 187 ? 1.445 7.719 -8.065 1.00 96.56 187 ILE A CA 1
ATOM 1451 C C . ILE A 1 187 ? 2.866 8.097 -7.653 1.00 96.56 187 ILE A C 1
ATOM 1453 O O . ILE A 1 187 ? 3.633 7.246 -7.201 1.00 96.56 187 ILE A O 1
ATOM 1457 N N . GLY A 1 188 ? 3.200 9.380 -7.815 1.00 94.81 188 GLY A N 1
ATOM 1458 C CA . GLY A 1 188 ? 4.543 9.908 -7.568 1.00 94.81 188 GLY A CA 1
ATOM 1459 C C . GLY A 1 188 ? 5.617 9.310 -8.486 1.00 94.81 188 GLY A C 1
ATOM 1460 O O . GLY A 1 188 ? 5.328 8.548 -9.409 1.00 94.81 188 GLY A O 1
ATOM 1461 N N . ASP A 1 189 ? 6.878 9.643 -8.213 1.00 93.56 189 ASP A N 1
ATOM 1462 C CA . ASP A 1 189 ? 8.035 9.177 -9.000 1.00 93.56 189 ASP A CA 1
ATOM 1463 C C . ASP A 1 189 ? 8.657 7.874 -8.454 1.00 93.56 189 ASP A C 1
ATOM 1465 O O . ASP A 1 189 ? 9.576 7.310 -9.051 1.00 93.56 189 ASP A O 1
ATOM 1469 N N . GLY A 1 190 ? 8.124 7.377 -7.335 1.00 94.25 190 GLY A N 1
ATOM 1470 C CA . GLY A 1 190 ? 8.631 6.236 -6.581 1.00 94.25 190 GLY A CA 1
ATOM 1471 C C . GLY A 1 190 ? 9.410 6.642 -5.328 1.00 94.25 190 GLY A C 1
ATOM 1472 O O . GLY A 1 190 ? 9.944 7.746 -5.235 1.00 94.25 190 GLY A O 1
ATOM 1473 N N . ILE A 1 191 ? 9.457 5.738 -4.351 1.00 95.56 191 ILE A N 1
ATOM 1474 C CA . ILE A 1 191 ? 10.152 5.937 -3.071 1.00 95.56 191 ILE A CA 1
ATOM 1475 C C . ILE A 1 191 ? 11.417 5.081 -3.064 1.00 95.56 191 ILE A C 1
ATOM 1477 O O . ILE A 1 191 ? 11.340 3.854 -3.138 1.00 95.56 191 ILE A O 1
ATOM 1481 N N . GLY A 1 192 ? 12.583 5.723 -2.999 1.00 95.62 192 GLY A N 1
ATOM 1482 C CA . GLY A 1 192 ? 13.869 5.040 -2.882 1.00 95.62 192 GLY A CA 1
ATOM 1483 C C . GLY A 1 192 ? 14.201 4.721 -1.425 1.00 95.62 192 GLY A C 1
ATOM 1484 O O . GLY A 1 192 ? 14.052 5.585 -0.569 1.00 95.62 192 GLY A O 1
ATOM 1485 N N . PHE A 1 193 ? 14.674 3.510 -1.135 1.00 93.62 193 PHE A N 1
ATOM 1486 C CA . PHE A 1 193 ? 15.112 3.137 0.214 1.00 93.62 193 PHE A CA 1
ATOM 1487 C C . PHE A 1 193 ? 16.235 2.098 0.184 1.00 93.62 193 PHE A C 1
ATOM 1489 O O . PHE A 1 193 ? 16.523 1.489 -0.845 1.00 93.62 193 PHE A O 1
ATOM 1496 N N . GLU A 1 194 ? 16.889 1.892 1.323 1.00 94.44 194 GLU A N 1
ATOM 1497 C CA . GLU A 1 194 ? 18.000 0.953 1.456 1.00 94.44 194 GLU A CA 1
ATOM 1498 C C . GLU A 1 194 ? 17.655 -0.137 2.470 1.00 94.44 194 GLU A C 1
ATOM 1500 O O . GLU A 1 194 ? 17.051 0.135 3.507 1.00 94.44 194 GLU A O 1
ATOM 1505 N N . THR A 1 195 ? 18.084 -1.369 2.203 1.00 89.62 195 THR A N 1
ATOM 1506 C CA . THR A 1 195 ? 18.018 -2.455 3.191 1.00 89.62 195 THR A CA 1
ATOM 1507 C C . THR A 1 195 ? 19.372 -3.126 3.332 1.00 89.62 195 THR A C 1
ATOM 1509 O O . THR A 1 195 ? 20.044 -3.393 2.328 1.00 89.62 195 THR A O 1
ATOM 1512 N N . ASP A 1 196 ? 19.724 -3.515 4.550 1.00 87.00 196 ASP A N 1
ATOM 1513 C CA . ASP A 1 196 ? 20.878 -4.370 4.797 1.00 87.00 196 ASP A CA 1
ATOM 1514 C C . ASP A 1 196 ? 20.451 -5.849 4.697 1.00 87.00 196 ASP A C 1
ATOM 1516 O O . ASP A 1 196 ? 19.865 -6.404 5.623 1.00 87.00 196 ASP A O 1
ATOM 1520 N N . GLN A 1 197 ? 20.732 -6.508 3.564 1.00 70.19 197 GLN A N 1
ATOM 1521 C CA . GLN A 1 197 ? 20.553 -7.960 3.414 1.00 70.19 197 GLN A CA 1
ATOM 1522 C C . GLN A 1 197 ? 21.918 -8.661 3.419 1.00 70.19 197 GLN A C 1
ATOM 1524 O O . GLN A 1 197 ? 22.630 -8.734 2.414 1.00 70.19 197 GLN A O 1
ATOM 1529 N N . GLY A 1 198 ? 22.300 -9.200 4.577 1.00 71.38 198 GLY A N 1
ATOM 1530 C CA . GLY A 1 198 ? 23.570 -9.904 4.748 1.00 71.38 198 GLY A CA 1
ATOM 1531 C C . GLY A 1 198 ? 24.775 -8.956 4.730 1.00 71.38 198 GLY A C 1
ATOM 1532 O O . GLY A 1 198 ? 24.889 -8.085 5.584 1.00 71.38 198 GLY A O 1
ATOM 1533 N N . ARG A 1 199 ? 25.721 -9.152 3.796 1.00 66.75 199 ARG A N 1
ATOM 1534 C CA . ARG A 1 199 ? 26.974 -8.361 3.711 1.00 66.75 199 ARG A CA 1
ATOM 1535 C C . ARG A 1 199 ? 26.927 -7.196 2.717 1.00 66.75 199 ARG A C 1
ATOM 1537 O O . ARG A 1 199 ? 27.937 -6.514 2.554 1.00 66.75 199 ARG A O 1
ATOM 1544 N N . ARG A 1 200 ? 25.810 -6.993 2.015 1.00 80.56 200 ARG A N 1
ATOM 1545 C CA . ARG A 1 200 ? 25.674 -5.950 0.994 1.00 80.56 200 ARG A CA 1
ATOM 1546 C C . ARG A 1 200 ? 24.402 -5.146 1.243 1.00 80.56 200 ARG A C 1
ATOM 1548 O O . ARG A 1 200 ? 23.330 -5.711 1.435 1.00 80.56 200 ARG A O 1
ATOM 1555 N N . ARG A 1 201 ? 24.548 -3.825 1.201 1.00 89.25 201 ARG A N 1
ATOM 1556 C CA . ARG A 1 201 ? 23.435 -2.882 1.168 1.00 89.25 201 ARG A CA 1
ATOM 1557 C C . ARG A 1 201 ? 22.759 -2.959 -0.198 1.00 89.25 201 ARG A C 1
ATOM 1559 O O . ARG A 1 201 ? 23.455 -2.876 -1.211 1.00 89.25 201 ARG A O 1
ATOM 1566 N N . LYS A 1 202 ? 21.441 -3.143 -0.209 1.00 92.12 202 LYS A N 1
ATOM 1567 C CA . LYS A 1 202 ? 20.615 -3.152 -1.420 1.00 92.12 202 LYS A CA 1
ATOM 1568 C C . LYS A 1 202 ? 19.885 -1.824 -1.572 1.00 92.12 202 LYS A C 1
ATOM 1570 O O . LYS A 1 202 ? 19.309 -1.340 -0.598 1.00 92.12 202 LYS A O 1
ATOM 1575 N N . GLN A 1 203 ? 19.900 -1.282 -2.783 1.00 95.38 203 GLN A N 1
ATOM 1576 C CA . GLN A 1 203 ? 19.134 -0.110 -3.197 1.00 95.38 203 GLN A CA 1
ATOM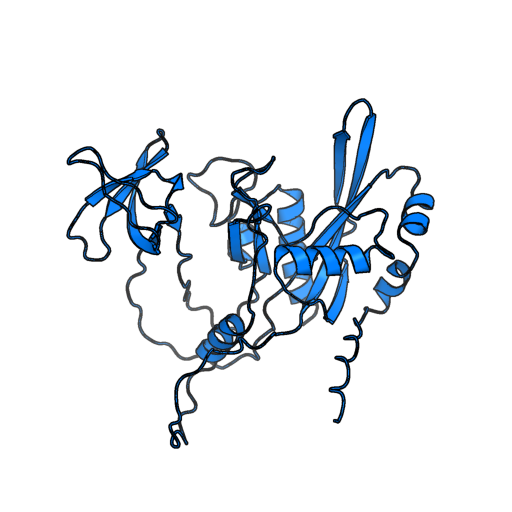 1577 C C . GLN A 1 203 ? 17.779 -0.542 -3.759 1.00 95.38 203 GLN A C 1
ATOM 1579 O O . GLN A 1 203 ? 17.719 -1.328 -4.708 1.00 95.38 203 GLN A O 1
ATOM 1584 N N . TRP A 1 204 ? 16.704 -0.010 -3.192 1.00 95.94 204 TRP A N 1
ATOM 1585 C CA . TRP A 1 204 ? 15.329 -0.308 -3.574 1.00 95.94 204 TRP A CA 1
ATOM 1586 C C . TRP A 1 204 ? 14.635 0.914 -4.158 1.00 95.94 204 TRP A C 1
ATOM 1588 O O . TRP A 1 204 ? 14.912 2.048 -3.771 1.00 95.94 204 TRP A O 1
ATOM 1598 N N . LEU A 1 205 ? 13.674 0.661 -5.044 1.00 97.00 205 LEU A N 1
ATOM 1599 C CA . LEU A 1 205 ? 12.690 1.642 -5.493 1.00 97.00 205 LEU A CA 1
ATOM 1600 C C . LEU A 1 205 ? 11.286 1.030 -5.373 1.00 97.00 205 LEU A C 1
ATOM 1602 O O . LEU A 1 205 ? 11.007 0.013 -6.005 1.00 97.00 205 LEU A O 1
ATOM 1606 N N . LYS A 1 206 ? 10.400 1.645 -4.578 1.00 97.56 206 LYS A N 1
ATOM 1607 C CA . LYS A 1 206 ? 8.970 1.301 -4.521 1.00 97.56 206 LYS A CA 1
ATOM 1608 C C . LYS A 1 206 ? 8.203 2.137 -5.541 1.00 97.56 206 LYS A C 1
ATOM 1610 O O . LYS A 1 206 ? 8.162 3.360 -5.415 1.00 97.56 206 LYS A O 1
ATOM 1615 N N . LEU A 1 207 ? 7.584 1.495 -6.529 1.00 98.19 207 LEU A N 1
ATOM 1616 C CA . LEU A 1 207 ? 6.687 2.139 -7.495 1.00 98.19 207 LEU A CA 1
ATOM 1617 C C . LEU A 1 207 ? 5.233 1.865 -7.119 1.00 98.19 207 LEU A C 1
ATOM 1619 O O . LEU A 1 207 ? 4.885 0.750 -6.754 1.00 98.19 207 LEU A O 1
ATOM 1623 N N . SER A 1 208 ? 4.374 2.875 -7.197 1.00 98.31 208 SER A N 1
ATOM 1624 C CA . SER A 1 208 ? 2.982 2.767 -6.753 1.00 98.31 208 SER A CA 1
ATOM 1625 C C . SER A 1 208 ? 2.012 3.164 -7.850 1.00 98.31 208 SER A C 1
ATOM 1627 O O . SER A 1 208 ? 2.282 4.098 -8.604 1.00 98.31 208 SER A O 1
ATOM 1629 N N . PHE A 1 209 ? 0.877 2.476 -7.936 1.00 98.00 209 PHE A N 1
ATOM 1630 C CA . PHE A 1 209 ? -0.081 2.650 -9.025 1.00 98.00 209 PHE A CA 1
ATOM 1631 C C . PHE A 1 209 ? -1.510 2.731 -8.505 1.00 98.00 209 PHE A C 1
ATOM 1633 O O . PHE A 1 209 ? -1.909 1.921 -7.676 1.00 98.00 209 PHE A O 1
ATOM 1640 N N . GLU A 1 210 ? -2.298 3.668 -9.033 1.00 96.56 210 GLU A N 1
ATOM 1641 C CA . GLU A 1 210 ? -3.756 3.613 -8.897 1.00 96.56 210 GLU A CA 1
ATOM 1642 C C . GLU A 1 210 ? -4.292 2.538 -9.835 1.00 96.56 210 GLU A C 1
ATOM 1644 O O . GLU A 1 210 ? -3.987 2.540 -11.036 1.00 96.56 210 GLU A O 1
ATOM 1649 N N . VAL A 1 211 ? -5.102 1.637 -9.285 1.00 93.06 211 VAL A N 1
ATOM 1650 C CA . VAL A 1 211 ? -5.628 0.484 -10.013 1.00 93.06 211 VAL A CA 1
ATOM 1651 C C . VAL A 1 211 ? -7.130 0.324 -9.798 1.00 93.06 211 VAL A C 1
ATOM 1653 O O . VAL A 1 211 ? -7.687 0.769 -8.794 1.00 93.06 211 VAL A O 1
ATOM 1656 N N . GLU A 1 212 ? -7.783 -0.322 -10.757 1.00 88.38 212 GLU A N 1
ATOM 1657 C CA . GLU A 1 212 ? -9.145 -0.838 -10.617 1.00 88.38 212 GLU A CA 1
ATOM 1658 C C . GLU A 1 212 ? -9.081 -2.352 -10.445 1.00 88.38 212 GLU A C 1
ATOM 1660 O O . GLU A 1 212 ? -8.177 -3.013 -10.970 1.00 88.38 212 GLU A O 1
ATOM 1665 N N . VAL A 1 213 ? -10.051 -2.893 -9.714 1.00 84.19 213 VAL A N 1
ATOM 1666 C CA . VAL A 1 213 ? -10.158 -4.320 -9.411 1.00 84.19 213 VAL A CA 1
ATOM 1667 C C . VAL A 1 213 ? -11.502 -4.862 -9.879 1.00 84.19 213 VAL A C 1
ATOM 1669 O O . VAL A 1 213 ? -12.453 -4.108 -10.081 1.00 84.19 213 VAL A O 1
ATOM 1672 N N . LEU A 1 214 ? -11.579 -6.173 -10.082 1.00 70.31 214 LEU A N 1
ATOM 1673 C CA . LEU A 1 214 ? -12.835 -6.862 -10.324 1.00 70.31 214 LEU A CA 1
ATOM 1674 C C . LEU A 1 214 ? -13.613 -6.930 -9.007 1.00 70.31 214 LEU A C 1
ATOM 1676 O O . LEU A 1 214 ? -13.123 -7.489 -8.027 1.00 70.31 214 LEU A O 1
ATOM 1680 N N . GLU A 1 215 ? -14.830 -6.394 -8.996 1.00 57.91 215 GLU A N 1
ATOM 1681 C CA . GLU A 1 215 ? -15.802 -6.674 -7.939 1.00 57.91 215 GLU A CA 1
ATOM 1682 C C . GLU A 1 215 ? -16.187 -8.152 -8.063 1.00 57.91 215 GLU A C 1
ATOM 1684 O O . GLU A 1 215 ? -16.832 -8.545 -9.037 1.00 57.91 215 GLU A O 1
ATOM 1689 N N . ILE A 1 216 ? -15.726 -9.000 -7.143 1.00 40.62 216 ILE A N 1
ATOM 1690 C CA . ILE A 1 216 ? -16.101 -10.417 -7.129 1.00 40.62 216 ILE A CA 1
ATOM 1691 C C . ILE A 1 216 ? -17.356 -10.531 -6.270 1.00 40.62 216 ILE A C 1
ATOM 1693 O O . ILE A 1 216 ? -17.237 -10.424 -5.053 1.00 40.62 216 ILE A O 1
ATOM 1697 N N . PRO A 1 217 ? -18.551 -10.775 -6.842 1.00 34.44 217 PRO A N 1
ATOM 1698 C CA . PRO A 1 217 ? -19.745 -10.936 -6.033 1.00 34.44 217 PRO A CA 1
ATOM 1699 C C . PRO A 1 217 ? -19.538 -12.126 -5.103 1.00 34.44 217 PRO A C 1
ATOM 1701 O O . PRO A 1 217 ? -19.307 -13.244 -5.571 1.00 34.44 217 PRO A O 1
ATOM 1704 N N . SER A 1 218 ? -19.650 -11.896 -3.797 1.00 33.31 218 SER A N 1
ATOM 1705 C CA . SER A 1 218 ? -19.716 -12.955 -2.797 1.00 33.31 218 SER A CA 1
ATOM 1706 C C . SER A 1 218 ? -20.761 -13.983 -3.238 1.00 33.31 218 SER A C 1
ATOM 1708 O O . SER A 1 218 ? -21.966 -13.715 -3.196 1.00 33.31 218 SER A O 1
ATOM 1710 N N . THR A 1 219 ? -20.333 -15.168 -3.682 1.00 28.72 219 THR A N 1
ATOM 1711 C CA . THR A 1 219 ? -21.239 -16.302 -3.886 1.00 28.72 219 THR A CA 1
ATOM 1712 C C . THR A 1 219 ? -21.747 -16.727 -2.517 1.00 28.72 219 THR A C 1
ATOM 1714 O O . THR A 1 219 ? -21.149 -17.558 -1.830 1.00 28.72 219 THR A O 1
ATOM 1717 N N . SER A 1 220 ? -22.839 -16.093 -2.098 1.00 34.09 220 SER A N 1
ATOM 1718 C CA . SER A 1 220 ? -23.583 -16.425 -0.897 1.00 34.09 220 SER A CA 1
ATOM 1719 C C . SER A 1 220 ? -23.962 -17.903 -0.945 1.00 34.09 220 SER A C 1
ATOM 1721 O O . SER A 1 220 ? -24.683 -18.377 -1.824 1.00 34.09 220 SER A O 1
ATOM 1723 N N . HIS A 1 221 ? -23.437 -18.657 0.017 1.00 31.66 221 HIS A N 1
ATOM 1724 C CA . HIS A 1 221 ? -23.910 -19.998 0.308 1.00 31.66 221 HIS A CA 1
ATOM 1725 C C . HIS A 1 221 ? -25.365 -19.910 0.795 1.00 31.66 221 HIS A C 1
ATOM 1727 O O . HIS A 1 221 ? -25.636 -19.501 1.918 1.00 31.66 221 HIS A O 1
ATOM 1733 N N . GLY A 1 222 ? -26.275 -20.270 -0.112 1.00 34.19 222 GLY A N 1
ATOM 1734 C CA . GLY A 1 222 ? -27.658 -20.719 0.062 1.00 34.19 222 GLY A CA 1
ATOM 1735 C C . GLY A 1 222 ? -28.458 -20.282 1.294 1.00 34.19 222 GLY A C 1
ATOM 1736 O O . GLY A 1 222 ? -28.312 -20.859 2.371 1.00 34.19 222 GLY A O 1
ATOM 1737 N N . HIS A 1 223 ? -29.497 -19.470 1.063 1.00 26.73 223 HIS A N 1
ATOM 1738 C CA . HIS A 1 223 ? -30.807 -19.721 1.669 1.00 26.73 223 HIS A CA 1
ATOM 1739 C C . HIS A 1 223 ? -31.978 -19.345 0.743 1.00 26.73 223 HIS A C 1
ATOM 1741 O O . HIS A 1 223 ? -31.926 -18.406 -0.041 1.00 26.73 223 HIS A O 1
ATOM 1747 N N . VAL A 1 224 ? -32.991 -20.200 0.839 1.00 27.64 224 VAL A N 1
ATOM 1748 C CA . VAL A 1 224 ? -34.214 -20.418 0.056 1.00 27.64 224 VAL A CA 1
ATOM 1749 C C . VAL A 1 224 ? -35.004 -19.165 -0.363 1.00 27.64 224 VAL A C 1
ATOM 1751 O O . VAL A 1 224 ? -35.282 -18.285 0.439 1.00 27.64 224 VAL A O 1
ATOM 1754 N N . HIS A 1 225 ? -35.422 -19.193 -1.634 1.00 32.78 225 HIS A N 1
ATOM 1755 C CA . HIS A 1 225 ? -36.621 -18.616 -2.257 1.00 32.78 225 HIS A CA 1
ATOM 1756 C C . HIS A 1 225 ? -37.551 -17.761 -1.367 1.00 32.78 225 HIS A C 1
ATOM 1758 O O . HIS A 1 225 ? -38.248 -18.300 -0.512 1.00 32.78 225 HIS A O 1
ATOM 1764 N N . ASP A 1 226 ? -37.725 -16.483 -1.721 1.00 27.08 226 ASP A N 1
ATOM 1765 C CA . ASP A 1 226 ? -39.045 -15.851 -1.621 1.00 27.08 226 ASP A CA 1
ATOM 1766 C C . ASP A 1 226 ? -39.301 -14.930 -2.823 1.00 27.08 226 ASP A C 1
ATOM 1768 O O . ASP A 1 226 ? -38.495 -14.065 -3.169 1.00 27.08 226 ASP A O 1
ATOM 1772 N N . GLN A 1 227 ? -40.407 -15.184 -3.521 1.00 32.28 227 GLN A N 1
ATOM 1773 C CA . GLN A 1 227 ? -40.867 -14.407 -4.667 1.00 32.28 227 GLN A CA 1
ATOM 1774 C C . GLN A 1 227 ? -41.850 -13.356 -4.152 1.00 32.28 227 GLN A C 1
ATOM 1776 O O . GLN A 1 227 ? -43.044 -13.626 -4.128 1.00 32.28 227 GLN A O 1
ATOM 1781 N N . ASN A 1 228 ? -41.367 -12.183 -3.727 1.00 36.75 228 ASN A N 1
ATOM 1782 C CA . ASN A 1 228 ? -42.117 -10.915 -3.748 1.00 36.75 228 ASN A CA 1
ATOM 1783 C C . ASN A 1 228 ? -41.326 -9.782 -3.077 1.00 36.75 228 ASN A C 1
ATOM 1785 O O . ASN A 1 228 ? -41.371 -9.617 -1.862 1.00 36.75 228 ASN A O 1
ATOM 1789 N N . ALA A 1 229 ? -40.675 -8.931 -3.871 1.00 30.80 229 ALA A N 1
ATOM 1790 C CA . ALA A 1 229 ? -40.275 -7.596 -3.421 1.00 30.80 229 ALA A CA 1
ATOM 1791 C C . ALA A 1 229 ? -40.164 -6.624 -4.606 1.00 30.80 229 ALA A C 1
ATOM 1793 O O . ALA A 1 229 ? -39.115 -6.058 -4.898 1.00 30.80 229 ALA A O 1
ATOM 1794 N N . THR A 1 230 ? -41.272 -6.415 -5.316 1.00 33.03 230 THR A N 1
ATOM 1795 C CA . THR A 1 230 ? -41.459 -5.174 -6.070 1.00 33.03 230 THR A CA 1
ATOM 1796 C C . THR A 1 230 ? -41.653 -4.017 -5.089 1.00 33.03 230 THR A C 1
ATOM 1798 O O . THR A 1 230 ? -42.488 -4.111 -4.192 1.00 33.03 230 THR A O 1
ATOM 1801 N N . ALA A 1 231 ? -40.945 -2.915 -5.343 1.00 36.44 231 ALA A N 1
ATOM 1802 C CA . ALA A 1 231 ? -41.066 -1.600 -4.712 1.00 36.44 231 ALA A CA 1
ATOM 1803 C C . ALA A 1 231 ? -40.452 -1.439 -3.309 1.00 36.44 231 ALA A C 1
ATOM 1805 O O . ALA A 1 231 ? -41.090 -1.706 -2.295 1.00 36.44 231 ALA A O 1
ATOM 1806 N N . ARG A 1 232 ? -39.252 -0.844 -3.282 1.00 28.38 232 ARG A N 1
ATOM 1807 C CA . ARG A 1 232 ? -38.865 0.277 -2.402 1.00 28.38 232 ARG A CA 1
ATOM 1808 C C . ARG A 1 232 ? -37.514 0.822 -2.876 1.00 28.38 232 ARG A C 1
ATOM 1810 O O . ARG A 1 232 ? -36.467 0.286 -2.546 1.00 28.38 232 ARG A O 1
ATOM 1817 N N . LEU A 1 233 ? -37.562 1.879 -3.689 1.00 35.91 233 LEU A N 1
ATOM 1818 C CA . LEU A 1 233 ? -36.412 2.755 -3.919 1.00 35.91 233 LEU A CA 1
ATOM 1819 C C . LEU A 1 233 ? -36.079 3.415 -2.575 1.00 35.91 233 LEU A C 1
ATOM 1821 O O . LEU A 1 233 ? -36.894 4.174 -2.051 1.00 35.91 233 LEU A O 1
ATOM 1825 N N . GLY A 1 234 ? -34.927 3.075 -2.001 1.00 27.95 234 GLY A N 1
ATOM 1826 C CA . GLY A 1 234 ? -34.435 3.616 -0.739 1.00 27.95 234 GLY A CA 1
ATOM 1827 C C . GLY A 1 234 ? -32.952 3.962 -0.844 1.00 27.95 234 GLY A C 1
ATOM 1828 O O . GLY A 1 234 ? -32.149 3.106 -1.185 1.00 27.95 234 GLY A O 1
ATOM 1829 N N . ASN A 1 235 ? -32.648 5.233 -0.573 1.00 31.80 235 ASN A N 1
ATOM 1830 C CA . ASN A 1 235 ? -31.377 5.843 -0.164 1.00 31.80 235 ASN A CA 1
ATOM 1831 C C . ASN A 1 235 ? -30.069 5.304 -0.778 1.00 31.80 235 ASN A C 1
ATOM 1833 O O . ASN A 1 235 ? -29.489 4.323 -0.325 1.00 31.80 235 ASN A O 1
ATOM 1837 N N . ASN A 1 236 ? -29.506 6.069 -1.715 1.00 35.84 236 ASN A N 1
ATOM 1838 C CA . ASN A 1 236 ? -28.236 5.771 -2.381 1.00 35.84 236 ASN A CA 1
ATOM 1839 C C . ASN A 1 236 ? -26.989 5.679 -1.465 1.00 35.84 236 ASN A C 1
ATOM 1841 O O . ASN A 1 236 ? -25.983 5.136 -1.910 1.00 35.84 236 ASN A O 1
ATOM 1845 N N . SER A 1 237 ? -27.002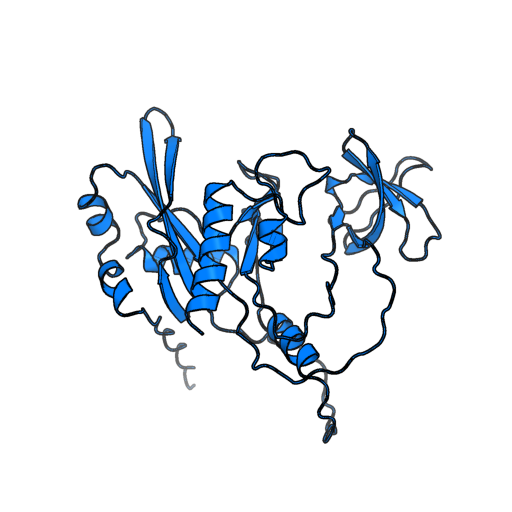 6.174 -0.218 1.00 40.59 237 SER A N 1
ATOM 1846 C CA . SER A 1 237 ? -25.873 5.955 0.711 1.00 40.59 237 SER A CA 1
ATOM 1847 C C . SER A 1 237 ? -25.773 4.492 1.150 1.00 40.59 237 SER A C 1
ATOM 1849 O O . SER A 1 237 ? -24.680 3.971 1.324 1.00 40.59 237 SER A O 1
ATOM 1851 N N . GLN A 1 238 ? -26.915 3.807 1.244 1.00 36.62 238 GLN A N 1
ATOM 1852 C CA . GLN A 1 238 ? -26.994 2.391 1.590 1.00 36.62 238 GLN A CA 1
ATOM 1853 C C . GLN A 1 238 ? -26.481 1.504 0.447 1.00 36.62 238 GLN A C 1
ATOM 1855 O O . GLN A 1 238 ? -25.985 0.414 0.694 1.00 36.62 238 GLN A O 1
ATOM 1860 N N . VAL A 1 239 ? -26.556 1.993 -0.797 1.00 36.97 239 VAL A N 1
ATOM 1861 C CA . VAL A 1 239 ? -26.061 1.296 -1.993 1.00 36.97 239 VAL A CA 1
ATOM 1862 C C . VAL A 1 239 ? -24.533 1.316 -2.059 1.00 36.97 239 VAL A C 1
ATOM 1864 O O . VAL A 1 239 ? -23.943 0.320 -2.452 1.00 36.97 239 VAL A O 1
ATOM 1867 N N . ALA A 1 240 ? -23.883 2.413 -1.653 1.00 39.19 240 ALA A N 1
ATOM 1868 C CA . ALA A 1 240 ? -22.421 2.477 -1.590 1.00 39.19 240 ALA A CA 1
ATOM 1869 C C . ALA A 1 240 ? -21.862 1.525 -0.518 1.00 39.19 240 ALA A C 1
ATOM 1871 O O . ALA A 1 240 ? -20.954 0.759 -0.819 1.00 39.19 240 ALA A O 1
ATOM 1872 N N . ASP A 1 241 ? -22.461 1.499 0.677 1.00 39.69 241 ASP A N 1
ATOM 1873 C CA . ASP A 1 241 ? -22.096 0.533 1.724 1.00 39.69 241 ASP A CA 1
ATOM 1874 C C . ASP A 1 241 ? -22.379 -0.921 1.285 1.00 39.69 241 ASP A C 1
ATOM 1876 O O . ASP A 1 241 ? -21.533 -1.791 1.463 1.00 39.69 241 ASP A O 1
ATOM 1880 N N . GLN A 1 242 ? -23.506 -1.186 0.607 1.00 40.31 242 GLN A N 1
ATOM 1881 C CA . GLN A 1 242 ? -23.826 -2.513 0.046 1.00 40.31 242 GLN A CA 1
ATOM 1882 C C . GLN A 1 242 ? -22.905 -2.942 -1.112 1.00 40.31 242 GLN A C 1
ATOM 1884 O O . GLN A 1 242 ? -22.717 -4.137 -1.331 1.00 40.31 242 GLN A O 1
ATOM 1889 N N . LEU A 1 243 ? -22.342 -1.998 -1.874 1.00 41.31 243 LEU A N 1
ATOM 1890 C CA . LEU A 1 243 ? -21.348 -2.279 -2.918 1.00 41.31 243 LEU A CA 1
ATOM 1891 C C . LEU A 1 243 ? -19.967 -2.563 -2.313 1.00 41.31 243 LEU A C 1
ATOM 1893 O O . LEU A 1 243 ? -19.246 -3.414 -2.828 1.00 41.31 243 LEU A O 1
ATOM 1897 N N . LEU A 1 244 ? -19.612 -1.929 -1.193 1.00 47.66 244 LEU A N 1
ATOM 1898 C CA . LEU A 1 244 ? -18.396 -2.268 -0.445 1.00 47.66 244 LEU A CA 1
ATOM 1899 C C . LEU A 1 244 ? -18.489 -3.664 0.188 1.00 47.66 244 LEU A C 1
ATOM 1901 O O . LEU A 1 244 ? -17.506 -4.399 0.148 1.00 47.66 244 LEU A O 1
ATOM 1905 N N . ASP A 1 245 ? -19.681 -4.077 0.635 1.00 42.81 245 ASP A N 1
ATOM 1906 C CA . ASP A 1 245 ? -19.973 -5.458 1.065 1.00 42.81 245 ASP A CA 1
ATOM 1907 C C . ASP A 1 245 ? -19.842 -6.499 -0.072 1.00 42.81 245 ASP A C 1
ATOM 1909 O O . ASP A 1 245 ? -19.775 -7.705 0.184 1.00 42.81 245 ASP A O 1
ATOM 1913 N N . SER A 1 246 ? -19.810 -6.059 -1.337 1.00 44.66 246 SER A N 1
ATOM 1914 C CA . SER A 1 246 ? -19.667 -6.942 -2.502 1.00 44.66 246 SER A CA 1
ATOM 1915 C C . SER A 1 246 ? -18.217 -7.195 -2.920 1.00 44.66 246 SER A C 1
ATOM 1917 O O . SER A 1 246 ? -17.986 -8.075 -3.741 1.00 44.66 246 SER A O 1
ATOM 1919 N N . VAL A 1 247 ? -17.240 -6.481 -2.346 1.00 56.84 247 VAL A N 1
ATOM 1920 C CA . VAL A 1 247 ? -15.811 -6.715 -2.590 1.00 56.84 247 VAL A CA 1
ATOM 1921 C C . VAL A 1 247 ? -15.269 -7.637 -1.497 1.00 56.84 247 VAL A C 1
ATOM 1923 O O . VAL A 1 247 ? -14.974 -7.205 -0.384 1.00 56.84 247 VAL A O 1
ATOM 1926 N N . SER A 1 248 ? -15.137 -8.929 -1.802 1.00 67.06 248 SER A N 1
ATOM 1927 C CA . SER A 1 248 ? -14.589 -9.905 -0.857 1.00 67.06 248 SER A CA 1
ATOM 1928 C C . SER A 1 248 ? -13.065 -9.768 -0.740 1.00 67.06 248 SER A C 1
ATOM 1930 O O . SER A 1 248 ? -12.334 -10.249 -1.606 1.00 67.06 248 SER A O 1
ATOM 1932 N N . ILE A 1 249 ? -12.584 -9.142 0.336 1.00 75.56 249 ILE A N 1
ATOM 1933 C CA . ILE A 1 249 ? -11.154 -9.102 0.672 1.00 75.56 249 ILE A CA 1
ATOM 1934 C C . ILE A 1 249 ? -10.791 -10.358 1.466 1.00 75.56 249 ILE A C 1
ATOM 1936 O O . ILE A 1 249 ? -11.409 -10.655 2.489 1.00 75.56 249 ILE A O 1
ATOM 1940 N N . THR A 1 250 ? -9.782 -11.087 0.997 1.00 75.12 250 THR A N 1
ATOM 1941 C CA . THR A 1 250 ? -9.200 -12.247 1.682 1.00 75.12 250 THR A CA 1
ATOM 1942 C C . THR A 1 250 ? -7.725 -11.972 1.915 1.00 75.12 250 THR A C 1
ATOM 1944 O O . THR A 1 250 ? -6.974 -11.877 0.953 1.00 75.12 250 THR A O 1
ATOM 1947 N N . LEU A 1 251 ? -7.333 -11.813 3.178 1.00 73.62 251 LEU A N 1
ATOM 1948 C CA . LEU A 1 251 ? -5.944 -11.541 3.538 1.00 73.62 251 LEU A CA 1
ATOM 1949 C C . LEU A 1 251 ? -5.127 -12.826 3.620 1.00 73.62 251 LEU A C 1
ATOM 1951 O O . LEU A 1 251 ? -5.650 -13.844 4.083 1.00 73.62 251 LEU A O 1
ATOM 1955 N N . ASP A 1 252 ? -3.848 -12.746 3.258 1.00 73.44 252 ASP A N 1
ATOM 1956 C CA . ASP A 1 252 ? -2.859 -13.735 3.681 1.00 73.44 252 ASP A CA 1
ATOM 1957 C C . ASP A 1 252 ? -2.575 -13.539 5.183 1.00 73.44 252 ASP A C 1
ATOM 1959 O O . ASP A 1 252 ? -1.992 -12.519 5.553 1.00 73.44 252 ASP A O 1
ATOM 1963 N N . PRO A 1 253 ? -2.982 -14.473 6.065 1.00 69.19 253 PRO A N 1
ATOM 1964 C CA . PRO A 1 253 ? -2.838 -14.320 7.511 1.00 69.19 253 PRO A CA 1
ATOM 1965 C C . PRO A 1 253 ? -1.384 -14.355 8.007 1.00 69.19 253 PRO A C 1
ATOM 1967 O O . PRO A 1 253 ? -1.132 -13.902 9.128 1.00 69.19 253 PRO A O 1
ATOM 1970 N N . ASP A 1 254 ? -0.444 -14.895 7.224 1.00 72.81 254 ASP A N 1
ATOM 1971 C CA . ASP A 1 254 ? 0.970 -14.934 7.604 1.00 72.81 254 ASP A CA 1
ATOM 1972 C C . ASP A 1 254 ? 1.619 -13.545 7.431 1.00 72.81 254 ASP A C 1
ATOM 1974 O O . ASP A 1 254 ? 2.464 -13.132 8.236 1.00 72.81 254 ASP A O 1
ATOM 1978 N N . GLU A 1 255 ? 1.149 -12.767 6.455 1.00 73.75 255 GLU A N 1
ATOM 1979 C CA . GLU A 1 255 ? 1.690 -11.442 6.129 1.00 73.75 255 GLU A CA 1
ATOM 1980 C C . GLU A 1 255 ? 0.823 -10.285 6.651 1.00 73.75 255 GLU A C 1
ATOM 1982 O O . GLU A 1 255 ? 1.347 -9.260 7.100 1.00 73.75 255 GLU A O 1
ATOM 1987 N N . HIS A 1 256 ? -0.502 -10.459 6.680 1.00 83.31 256 HIS A N 1
ATOM 1988 C CA . HIS A 1 256 ? -1.483 -9.411 6.956 1.00 83.31 256 HIS A CA 1
ATOM 1989 C C . HIS A 1 256 ? -2.622 -9.889 7.867 1.00 83.31 256 HIS A C 1
ATOM 1991 O O . HIS A 1 256 ? -3.166 -10.977 7.728 1.00 83.31 256 HIS A O 1
ATOM 1997 N N . GLN A 1 257 ? -3.039 -9.043 8.811 1.00 76.81 257 GLN A N 1
ATOM 1998 C CA . GLN A 1 257 ? -4.010 -9.429 9.850 1.00 76.81 257 GLN A CA 1
ATOM 1999 C C . GLN A 1 257 ? -5.318 -8.628 9.845 1.00 76.81 257 GLN A C 1
ATOM 2001 O O . GLN A 1 257 ? -6.267 -8.995 10.538 1.00 76.81 257 GLN A O 1
ATOM 2006 N N . SER A 1 258 ? -5.369 -7.505 9.128 1.00 78.69 258 SER A N 1
ATOM 2007 C CA . SER A 1 258 ? -6.557 -6.652 9.052 1.00 78.69 258 SER A CA 1
ATOM 2008 C C . SER A 1 258 ? -6.541 -5.794 7.790 1.00 78.69 258 SER A C 1
ATOM 2010 O O . SER A 1 258 ? -5.494 -5.614 7.172 1.00 78.69 258 SER A O 1
ATOM 2012 N N . PHE A 1 259 ? -7.699 -5.257 7.411 1.00 83.56 259 PHE A N 1
ATOM 2013 C CA . PHE A 1 259 ? -7.837 -4.285 6.331 1.00 83.56 259 PHE A CA 1
ATOM 2014 C C . PHE A 1 259 ? -8.824 -3.182 6.720 1.00 83.56 259 PHE A C 1
ATOM 2016 O O . PHE A 1 259 ? -9.663 -3.364 7.604 1.00 83.56 259 PHE A O 1
ATOM 2023 N N . ALA A 1 260 ? -8.723 -2.029 6.063 1.00 80.94 260 ALA A N 1
ATOM 2024 C CA . ALA A 1 260 ? -9.608 -0.895 6.287 1.00 80.94 260 ALA A CA 1
ATOM 2025 C C . ALA A 1 260 ? -9.765 -0.040 5.027 1.00 80.94 260 ALA A C 1
ATOM 2027 O O . ALA A 1 260 ? -8.859 0.059 4.203 1.00 80.94 260 ALA A O 1
ATOM 2028 N N . TRP A 1 261 ? -10.910 0.632 4.918 1.00 84.19 261 TRP A N 1
ATOM 2029 C CA . TRP A 1 261 ? -11.167 1.649 3.901 1.00 84.19 261 TRP A CA 1
ATOM 2030 C C . TRP A 1 261 ? -10.988 3.043 4.506 1.00 84.19 261 TRP A C 1
ATOM 2032 O O . TRP A 1 261 ? -11.907 3.585 5.128 1.00 84.19 261 TRP A O 1
ATOM 2042 N N . ALA A 1 262 ? -9.800 3.613 4.314 1.00 83.25 262 ALA A N 1
ATOM 2043 C CA . ALA A 1 262 ? -9.370 4.881 4.890 1.00 83.25 262 ALA A CA 1
ATOM 2044 C C . ALA A 1 262 ? -9.821 6.083 4.054 1.00 83.25 262 ALA A C 1
ATOM 2046 O O . ALA A 1 262 ? -9.624 6.122 2.841 1.00 83.25 262 ALA A O 1
ATOM 2047 N N . THR A 1 263 ? -10.391 7.096 4.692 1.00 87.25 263 THR A N 1
ATOM 2048 C CA . THR A 1 263 ? -10.664 8.403 4.080 1.00 87.25 263 THR A CA 1
ATOM 2049 C C . THR A 1 263 ? -9.382 9.232 3.983 1.00 87.25 263 THR A C 1
ATOM 2051 O O . THR A 1 263 ? -8.374 8.934 4.623 1.00 87.25 263 THR A O 1
ATOM 2054 N N . GLU A 1 264 ? -9.402 10.324 3.215 1.00 89.19 264 GLU A N 1
ATOM 2055 C CA . GLU A 1 264 ? -8.262 11.249 3.205 1.00 89.19 264 GLU A CA 1
ATOM 2056 C C . GLU A 1 264 ? -8.014 11.864 4.593 1.00 89.19 264 GLU A C 1
ATOM 2058 O O . GLU A 1 264 ? -6.866 12.083 4.973 1.00 89.19 264 GLU A O 1
ATOM 2063 N N . GLU A 1 265 ? -9.073 12.139 5.358 1.00 85.56 265 GLU A N 1
ATOM 2064 C CA . GLU A 1 265 ? -8.950 12.705 6.704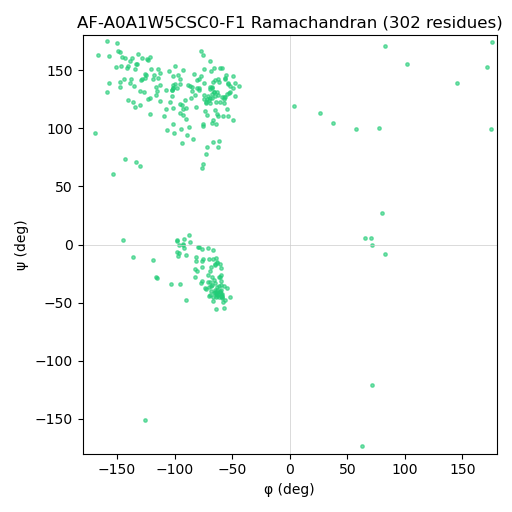 1.00 85.56 265 GLU A CA 1
ATOM 2065 C C . GLU A 1 265 ? -8.337 11.701 7.686 1.00 85.56 265 GLU A C 1
ATOM 2067 O O . GLU A 1 265 ? -7.503 12.070 8.516 1.00 85.56 265 GLU A O 1
ATOM 2072 N N . ASP A 1 266 ? -8.656 10.416 7.531 1.00 84.81 266 ASP A N 1
ATOM 2073 C CA . ASP A 1 266 ? -7.995 9.355 8.284 1.00 84.81 266 ASP A CA 1
ATOM 2074 C C . ASP A 1 266 ? -6.485 9.354 8.009 1.00 84.81 266 ASP A C 1
ATOM 2076 O O . ASP A 1 266 ? -5.690 9.306 8.945 1.00 84.81 266 ASP A O 1
ATOM 2080 N N . ILE A 1 267 ? -6.063 9.488 6.744 1.00 89.25 267 ILE A N 1
ATOM 2081 C CA . ILE A 1 267 ? -4.636 9.576 6.388 1.00 89.25 267 ILE A CA 1
ATOM 2082 C C . ILE A 1 267 ? -3.996 10.862 6.934 1.00 89.25 267 ILE A C 1
ATOM 2084 O O . ILE A 1 267 ? -2.878 10.825 7.451 1.00 89.25 267 ILE A O 1
ATOM 2088 N N . LYS A 1 268 ? -4.683 12.009 6.847 1.00 87.81 268 LYS A N 1
ATOM 2089 C CA . LYS A 1 268 ? -4.175 13.299 7.350 1.00 87.81 268 LYS A CA 1
ATOM 2090 C C . LYS A 1 268 ? -3.923 13.262 8.848 1.00 87.81 268 LYS A C 1
ATOM 2092 O O . LYS A 1 268 ? -2.877 13.747 9.282 1.00 87.81 268 LYS A O 1
ATOM 2097 N N . SER A 1 269 ? -4.875 12.703 9.592 1.00 80.81 269 SER A N 1
ATOM 2098 C CA . SER A 1 269 ? -4.843 12.614 11.050 1.00 80.81 269 SER A CA 1
ATOM 2099 C C . SER A 1 269 ? -3.902 11.528 11.572 1.00 80.81 269 SER A C 1
ATOM 2101 O O . SER A 1 269 ? -3.492 11.616 12.726 1.00 80.81 269 SER A O 1
ATOM 2103 N N . SER A 1 270 ? -3.539 10.550 10.735 1.00 78.75 270 SER A N 1
ATOM 2104 C CA . SER A 1 270 ? -2.605 9.465 11.057 1.00 78.75 270 SER A CA 1
ATOM 2105 C C . SER A 1 270 ? -1.144 9.933 11.100 1.00 78.75 270 SER A C 1
ATOM 2107 O O . SER A 1 270 ? -0.705 10.685 10.226 1.00 78.75 270 SER A O 1
ATOM 2109 N N . ASP A 1 271 ? -0.371 9.456 12.084 1.00 70.94 271 ASP A N 1
ATOM 2110 C CA . ASP A 1 271 ? 1.061 9.760 12.249 1.00 70.94 271 ASP A CA 1
ATOM 2111 C C . ASP A 1 271 ? 1.948 8.489 12.234 1.00 70.94 271 ASP A C 1
ATOM 2113 O O . ASP A 1 271 ? 1.737 7.580 13.042 1.00 70.94 271 ASP A O 1
ATOM 2117 N N . PRO A 1 272 ? 2.977 8.410 11.367 1.00 69.81 272 PRO A N 1
ATOM 2118 C CA . PRO A 1 272 ? 3.868 7.247 11.272 1.00 69.81 272 PRO A CA 1
ATOM 2119 C C . PRO A 1 272 ? 4.926 7.094 12.392 1.00 69.81 272 PRO A C 1
ATOM 2121 O O . PRO A 1 272 ? 5.577 6.044 12.488 1.00 69.81 272 PRO A O 1
ATOM 2124 N N . SER A 1 273 ? 5.151 8.120 13.223 1.00 61.59 273 SER A N 1
ATOM 2125 C CA . SER A 1 273 ? 6.342 8.278 14.083 1.00 61.59 273 SER A CA 1
ATOM 2126 C C . SER A 1 273 ? 6.296 7.623 15.480 1.00 61.59 273 SER A C 1
ATOM 2128 O O . SER A 1 273 ? 7.255 7.768 16.230 1.00 61.59 273 SER A O 1
ATOM 2130 N N . ARG A 1 274 ? 5.271 6.808 15.792 1.00 52.75 274 ARG A N 1
ATOM 2131 C CA . ARG A 1 274 ? 5.023 6.149 17.102 1.00 52.75 274 ARG A CA 1
ATOM 2132 C C . ARG A 1 274 ? 4.913 7.125 18.291 1.00 52.75 274 ARG A C 1
ATOM 2134 O O . ARG A 1 274 ? 5.908 7.448 18.923 1.00 52.75 274 ARG A O 1
ATOM 2141 N N . ASP A 1 275 ? 3.679 7.438 18.685 1.00 44.97 275 ASP A N 1
ATOM 2142 C CA . ASP A 1 275 ? 3.190 7.220 20.057 1.00 44.97 275 ASP A CA 1
ATOM 2143 C C . ASP A 1 275 ? 1.650 7.177 20.027 1.00 44.97 275 ASP A C 1
ATOM 2145 O O . ASP A 1 275 ? 1.006 8.013 19.390 1.00 44.97 275 ASP A O 1
ATOM 2149 N N . VAL A 1 276 ? 1.062 6.162 20.660 1.00 48.81 276 VAL A N 1
ATOM 2150 C CA . VAL A 1 276 ? -0.318 5.665 20.448 1.00 48.81 276 VAL A CA 1
ATOM 2151 C C . VAL A 1 276 ? -1.402 6.623 20.967 1.00 48.81 276 VAL A C 1
ATOM 2153 O O . VAL A 1 276 ? -2.590 6.400 20.771 1.00 48.81 276 VAL A O 1
ATOM 2156 N N . GLN A 1 277 ? -1.032 7.740 21.587 1.00 43.84 277 GLN A N 1
ATOM 2157 C CA . GLN A 1 277 ? -1.988 8.503 22.387 1.00 43.84 277 GLN A CA 1
ATOM 2158 C C . GLN A 1 277 ? -2.642 9.710 21.698 1.00 43.84 277 GLN A C 1
ATOM 2160 O O . GLN A 1 277 ? -3.551 10.281 22.295 1.00 43.84 277 GLN A O 1
ATOM 2165 N N . THR A 1 278 ? -2.259 10.129 20.475 1.00 48.31 278 THR A N 1
ATOM 2166 C CA . THR A 1 278 ? -2.833 11.383 19.911 1.00 48.31 278 THR A CA 1
ATOM 2167 C C . THR A 1 278 ? -3.099 11.505 18.399 1.00 48.31 278 THR A C 1
ATOM 2169 O O . THR A 1 278 ? -3.491 12.599 17.994 1.00 48.31 278 THR A O 1
ATOM 2172 N N . ARG A 1 279 ? -2.909 10.506 17.521 1.00 52.75 279 ARG A N 1
ATOM 2173 C CA . ARG A 1 279 ? -2.778 10.828 16.074 1.00 52.75 279 ARG A CA 1
ATOM 2174 C C . ARG A 1 279 ? -3.402 9.847 15.074 1.00 52.75 279 ARG A C 1
ATOM 2176 O O . ARG A 1 279 ? -2.687 9.178 14.338 1.00 52.75 279 ARG A O 1
ATOM 2183 N N . GLY A 1 280 ? -4.733 9.863 14.996 1.00 59.12 280 GLY A N 1
ATOM 2184 C CA . GLY A 1 280 ? -5.500 9.280 13.885 1.00 59.12 280 GLY A CA 1
ATOM 2185 C C . GLY A 1 280 ? -5.742 7.768 13.984 1.00 59.12 280 GLY A C 1
ATOM 2186 O O . GLY A 1 280 ? -5.211 7.113 14.880 1.00 59.12 280 GLY A O 1
ATOM 2187 N N . PRO A 1 281 ? -6.585 7.205 13.100 1.00 73.94 281 PRO A N 1
ATOM 2188 C CA . PRO A 1 281 ? -7.024 5.810 13.192 1.00 73.94 281 PRO A CA 1
ATOM 2189 C C . PRO A 1 281 ? -5.976 4.781 12.734 1.00 73.94 281 PRO A C 1
ATOM 2191 O O . PRO A 1 281 ? -6.144 3.598 13.026 1.00 73.94 281 PRO A O 1
ATOM 2194 N N . PHE A 1 282 ? -4.904 5.192 12.040 1.00 80.38 282 PHE A N 1
ATOM 2195 C CA . PHE A 1 282 ? -3.914 4.272 11.473 1.00 80.38 282 PHE A CA 1
ATOM 2196 C C . PHE A 1 282 ? -2.481 4.604 11.904 1.00 80.38 282 PHE A C 1
ATOM 2198 O O . PHE A 1 282 ? -1.998 5.723 11.747 1.00 80.38 282 PHE A O 1
ATOM 2205 N N . VAL A 1 283 ? -1.744 3.590 12.369 1.00 82.50 283 VAL A N 1
ATOM 2206 C CA . VAL A 1 283 ? -0.281 3.673 12.516 1.00 82.50 283 VAL A CA 1
ATOM 2207 C C . VAL A 1 283 ? 0.349 3.339 11.165 1.00 82.50 283 VAL A C 1
ATOM 2209 O O . VAL A 1 283 ? 0.576 2.172 10.849 1.00 82.50 283 VAL A O 1
ATOM 2212 N N . LEU A 1 284 ? 0.580 4.357 10.338 1.00 85.69 284 LEU A N 1
ATOM 2213 C CA . LEU A 1 284 ? 1.079 4.175 8.972 1.00 85.69 284 LEU A CA 1
ATOM 2214 C C . LEU A 1 284 ? 2.536 3.688 8.936 1.00 85.69 284 LEU A C 1
ATOM 2216 O O . LEU A 1 284 ? 3.305 3.860 9.891 1.00 85.69 284 LEU A O 1
ATOM 2220 N N . PHE A 1 285 ? 2.920 3.072 7.814 1.00 84.25 285 PHE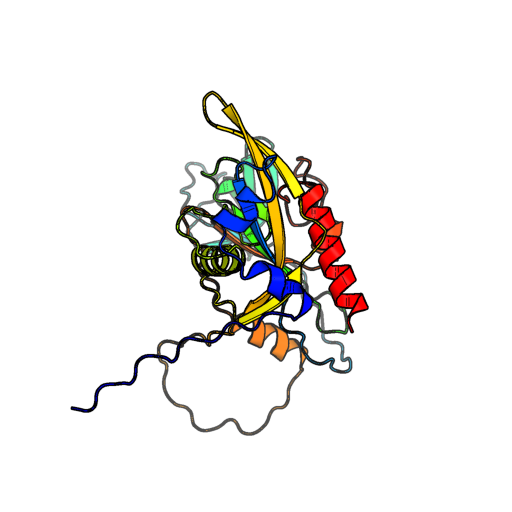 A N 1
ATOM 2221 C CA . PHE A 1 285 ? 4.246 2.477 7.650 1.00 84.25 285 PHE A CA 1
ATOM 2222 C C . PHE A 1 285 ? 5.389 3.480 7.867 1.00 84.25 285 PHE A C 1
ATOM 2224 O O . PHE A 1 285 ? 6.260 3.259 8.712 1.00 84.25 285 PHE A O 1
ATOM 2231 N N . ASN A 1 286 ? 5.362 4.600 7.139 1.00 88.69 286 ASN A N 1
ATOM 2232 C CA . ASN A 1 286 ? 6.277 5.731 7.295 1.00 88.69 286 ASN A CA 1
ATOM 2233 C C . ASN A 1 286 ? 5.669 7.024 6.698 1.00 88.69 286 ASN A C 1
ATOM 2235 O O . ASN A 1 286 ? 4.588 6.997 6.105 1.00 88.69 286 ASN A O 1
ATOM 2239 N N . GLU A 1 287 ? 6.358 8.158 6.864 1.00 90.56 287 GLU A N 1
ATOM 2240 C CA . GLU A 1 287 ? 5.867 9.468 6.399 1.00 90.56 287 GLU A CA 1
ATOM 2241 C C . GLU A 1 287 ? 5.857 9.599 4.874 1.00 90.56 287 GLU A C 1
ATOM 2243 O O . GLU A 1 287 ? 4.931 10.179 4.315 1.00 90.56 287 GLU A O 1
ATOM 2248 N N . GLU A 1 288 ? 6.835 9.024 4.175 1.00 92.50 288 GLU A N 1
ATOM 2249 C CA . GLU A 1 288 ? 6.894 9.087 2.710 1.00 92.50 288 GLU A CA 1
ATOM 2250 C C . GLU A 1 288 ? 5.696 8.375 2.070 1.00 92.50 288 GLU A C 1
ATOM 2252 O O . GLU A 1 288 ? 5.062 8.916 1.165 1.00 92.50 288 GLU A O 1
ATOM 2257 N N . GLN A 1 289 ? 5.321 7.201 2.591 1.00 92.44 289 GLN A N 1
ATOM 2258 C CA . GLN A 1 289 ? 4.124 6.483 2.161 1.00 92.44 289 GLN A CA 1
ATOM 2259 C C . GLN A 1 289 ? 2.847 7.268 2.491 1.00 92.44 289 GLN A C 1
ATOM 2261 O O . GLN A 1 289 ? 1.958 7.357 1.645 1.00 92.44 289 GLN A O 1
ATOM 2266 N N . ARG A 1 290 ? 2.758 7.897 3.672 1.00 93.75 290 ARG A N 1
ATOM 2267 C CA . ARG A 1 290 ? 1.622 8.764 4.033 1.00 93.75 290 ARG A CA 1
ATOM 2268 C C . ARG A 1 290 ? 1.467 9.932 3.053 1.00 93.75 290 ARG A C 1
ATOM 2270 O O . ARG A 1 290 ? 0.361 10.209 2.592 1.00 93.75 290 ARG A O 1
ATOM 2277 N N . LEU A 1 291 ? 2.559 10.608 2.700 1.00 94.44 291 LEU A N 1
ATOM 2278 C CA . LEU A 1 291 ? 2.532 11.703 1.725 1.00 94.44 291 LEU A CA 1
ATOM 2279 C C . LEU A 1 291 ? 2.108 11.215 0.334 1.00 94.44 291 LEU A C 1
ATOM 2281 O O . LEU A 1 291 ? 1.339 11.899 -0.343 1.00 94.44 291 LEU A O 1
ATOM 2285 N N . LEU A 1 292 ? 2.530 10.010 -0.060 1.00 96.19 292 LEU A N 1
ATOM 2286 C CA . LEU A 1 292 ? 2.108 9.381 -1.311 1.00 96.19 292 LEU A CA 1
ATOM 2287 C C . LEU A 1 292 ? 0.602 9.056 -1.322 1.00 96.19 292 LEU A C 1
ATOM 2289 O O . LEU A 1 292 ? -0.071 9.282 -2.328 1.00 96.19 292 LEU A O 1
ATOM 2293 N N . MET A 1 293 ? 0.046 8.604 -0.190 1.00 96.19 293 MET A N 1
ATOM 2294 C CA . MET A 1 293 ? -1.403 8.434 0.017 1.00 96.19 293 MET A CA 1
ATOM 2295 C C . MET A 1 293 ? -2.166 9.743 -0.192 1.00 96.19 293 MET A C 1
ATOM 2297 O O . MET A 1 293 ? -3.122 9.780 -0.969 1.00 96.19 293 MET A O 1
ATOM 2301 N N . LEU A 1 294 ? -1.717 10.838 0.424 1.00 94.69 294 LEU A N 1
ATOM 2302 C CA . LEU A 1 294 ? -2.336 12.158 0.249 1.00 94.69 294 LEU A CA 1
ATOM 2303 C C . LEU A 1 294 ? -2.236 12.662 -1.198 1.00 94.69 294 LEU A C 1
ATOM 2305 O O . LEU A 1 294 ? -3.205 13.205 -1.732 1.00 94.69 294 LEU A O 1
ATOM 2309 N N . GLN A 1 295 ? -1.101 12.431 -1.863 1.00 95.06 295 GLN A N 1
ATOM 2310 C CA . GLN A 1 295 ? -0.937 12.744 -3.283 1.00 95.06 295 GLN A CA 1
ATOM 2311 C C . GLN A 1 295 ? -1.933 11.965 -4.154 1.00 95.06 295 GLN A C 1
ATOM 2313 O O . GLN A 1 295 ? -2.501 12.534 -5.086 1.00 95.06 295 GLN A O 1
ATOM 2318 N N . ALA A 1 296 ? -2.189 10.689 -3.856 1.00 95.25 296 ALA A N 1
ATOM 2319 C CA . ALA A 1 296 ? -3.163 9.892 -4.598 1.00 95.25 296 ALA A CA 1
ATOM 2320 C C . ALA A 1 296 ? -4.594 10.442 -4.467 1.00 95.25 296 ALA A C 1
ATOM 2322 O O . ALA A 1 296 ? -5.303 10.551 -5.470 1.00 95.25 296 ALA A O 1
ATOM 2323 N N . PHE A 1 297 ? -5.004 10.853 -3.260 1.00 93.62 297 PHE A N 1
ATOM 2324 C CA . PHE A 1 297 ? -6.292 11.524 -3.051 1.00 93.62 297 PHE A CA 1
ATOM 2325 C C . PHE A 1 297 ? -6.404 12.825 -3.858 1.00 93.62 297 PHE A C 1
ATOM 2327 O O . PHE A 1 297 ? -7.435 13.073 -4.490 1.00 93.62 297 PHE A O 1
ATOM 2334 N N . GLU A 1 298 ? -5.342 13.632 -3.892 1.00 91.69 298 GLU A N 1
ATOM 2335 C CA . GLU A 1 298 ? -5.298 14.869 -4.679 1.00 91.69 298 GLU A CA 1
ATOM 2336 C C . GLU A 1 298 ? -5.400 14.605 -6.189 1.00 91.69 298 GLU A C 1
ATOM 2338 O O . GLU A 1 298 ? -6.197 15.242 -6.883 1.00 91.69 298 GLU A O 1
ATOM 2343 N N . LEU A 1 299 ? -4.665 13.615 -6.706 1.00 90.38 299 LEU A N 1
ATOM 2344 C CA . LEU A 1 299 ? -4.729 13.220 -8.118 1.00 90.38 299 LEU A CA 1
ATOM 2345 C C . LEU A 1 299 ? -6.137 12.765 -8.521 1.00 90.38 299 LEU A C 1
ATOM 2347 O O . LEU A 1 299 ? -6.609 13.104 -9.612 1.00 90.38 299 LEU A O 1
ATOM 2351 N N . ARG A 1 300 ? -6.831 12.036 -7.640 1.00 86.25 300 ARG A N 1
ATOM 2352 C CA . ARG A 1 300 ? -8.199 11.558 -7.875 1.00 86.25 300 ARG A CA 1
ATOM 2353 C C . ARG A 1 300 ? -9.230 12.686 -7.827 1.00 86.25 300 ARG A C 1
ATOM 2355 O O . ARG A 1 300 ? -10.200 12.635 -8.579 1.00 86.25 300 ARG A O 1
ATOM 2362 N N . ARG A 1 301 ? -9.011 13.725 -7.011 1.00 86.00 301 ARG A N 1
ATOM 2363 C CA . ARG A 1 301 ? -9.812 14.963 -7.049 1.00 86.00 301 ARG A CA 1
ATOM 2364 C C . ARG A 1 301 ? -9.608 15.740 -8.341 1.00 86.00 301 ARG A C 1
ATOM 2366 O O . ARG A 1 301 ? -10.583 16.122 -8.972 1.00 86.00 301 ARG A O 1
ATOM 2373 N N . SER A 1 302 ? -8.352 15.948 -8.727 1.00 78.88 302 SER A N 1
ATOM 2374 C CA . SER A 1 302 ? -7.977 16.757 -9.892 1.00 78.88 302 SER A CA 1
ATOM 2375 C C . SER A 1 302 ? -8.328 16.110 -11.239 1.00 78.88 302 SER A C 1
ATOM 2377 O O . SER A 1 302 ? -8.264 16.770 -12.272 1.00 78.88 302 SER A O 1
ATOM 2379 N N . SER A 1 303 ? -8.681 14.821 -11.245 1.00 71.69 303 SER A N 1
ATOM 2380 C CA . SER A 1 303 ? -9.062 14.072 -12.452 1.00 71.69 303 SER A CA 1
ATOM 2381 C C . SER A 1 303 ? -10.579 13.956 -12.663 1.00 71.69 303 SER A C 1
ATOM 2383 O O . SER A 1 303 ? -10.993 13.237 -13.573 1.00 71.69 303 SER A O 1
ATOM 2385 N N . ARG A 1 304 ? -11.395 14.598 -11.814 1.00 56.88 304 ARG A N 1
ATOM 2386 C CA . ARG A 1 304 ? -12.863 14.634 -11.918 1.00 56.88 304 ARG A CA 1
ATOM 2387 C C . ARG A 1 304 ? -13.368 15.921 -12.557 1.00 56.88 304 ARG A C 1
ATOM 2389 O O . ARG A 1 304 ? -12.723 16.972 -12.362 1.00 56.88 304 ARG A O 1
#

InterPro domains:
  IPR000086 NUDIX hydrolase domain [PF00293] (128-220)
  IPR000086 NUDIX hydrolase domain [PS51462] (110-284)
  IPR001452 SH3 domain [PF00018] (67-114)
  IPR001452 SH3 domain [PS50002] (61-122)
  IPR001452 SH3 domain [SM00326] (64-121)
  IPR015797 NUDIX hydrolase-like domain superfamily [SSF55811] (133-274)
  IPR035535 Fungal myosin-I, SH3 domain [cd11858] (65-117)
  IPR036028 SH3-like domain superfamily [SSF50044] (63-132)

Secondary structure (DSSP, 8-state):
-PPPPPPP----EE-GGGGGGGS-HHHHHHT-TT-SEEEEEEEEBPP-PPP------PPPPP--EEEESS-B---STTBPPB-TT-EEEEEEEETTTEEEEEETTSS-EEEEEGGGEEE----------S----EEEEEEPTTSSSTT-EE-S--BPPTT-SSHHHHHHHHHHHHH-PPEEEEEEEEEEEEEEEEEETTEEEEEEEEEEEEEE----------------------HHHHHHHHHTTS-----TTTEEEEEEE-HHHHHH--TT--TTSS-S--BS-HHHHHHHHHHHHHHHHT-